Protein 1LBU (pdb70)

Structure (mmCIF, N/CA/C/O backbone):
data_1LBU
#
_entry.id   1LBU
#
_cell.length_a   51.080
_cell.length_b   49.700
_cell.length_c   38.650
_cell.angle_alpha   90.00
_cell.angle_beta   100.60
_cell.angle_gamma   90.00
#
_symmetry.space_group_name_H-M   'P 1 21 1'
#
loop_
_entity.id
_entity.type
_entity.pdbx_description
1 polymer 'MURAMOYL-PENTAPEPTIDE CARBOXYPEPTIDASE'
2 non-polymer 'ZINC ION'
3 water water
#
loop_
_atom_site.group_PDB
_atom_site.id
_atom_site.type_symbol
_atom_site.label_atom_id
_atom_site.label_alt_id
_atom_site.label_comp_id
_atom_site.label_asym_id
_atom_site.label_entity_id
_atom_site.label_seq_id
_atom_site.pdbx_PDB_ins_code
_atom_site.Cartn_x
_atom_site.Cartn_y
_atom_site.Cartn_z
_atom_site.occupancy
_atom_site.B_iso_or_equiv
_atom_site.auth_seq_id
_atom_site.auth_comp_id
_atom_site.auth_asym_id
_atom_site.auth_atom_id
_atom_site.pdbx_PDB_model_num
ATOM 1 N N . ASP A 1 1 ? 58.078 32.588 55.082 1.00 39.37 1 ASP A N 1
ATOM 2 C CA . ASP A 1 1 ? 58.295 31.182 54.682 1.00 39.99 1 ASP A CA 1
ATOM 3 C C . ASP A 1 1 ? 56.956 30.436 54.607 1.00 40.78 1 ASP A C 1
ATOM 4 O O . ASP A 1 1 ? 56.457 30.054 55.690 1.00 43.07 1 ASP A O 1
ATOM 6 N N . GLY A 1 2 ? 56.419 30.193 53.407 1.00 36.61 2 GLY A N 1
ATOM 7 C CA . GLY A 1 2 ? 55.175 29.542 53.258 1.00 30.37 2 GLY A CA 1
ATOM 8 C C . GLY A 1 2 ? 54.728 28.379 52.479 1.00 25.55 2 GLY A C 1
ATOM 9 O O . GLY A 1 2 ? 54.192 27.395 53.054 1.00 27.81 2 GLY A O 1
ATOM 10 N N . CYS A 1 3 ? 54.839 28.374 51.176 1.00 22.88 3 CYS A N 1
ATOM 11 C CA . CYS A 1 3 ? 54.416 27.305 50.272 1.00 20.55 3 CYS A CA 1
ATOM 12 C C . CYS A 1 3 ? 55.009 25.928 50.648 1.00 17.25 3 CYS A C 1
ATOM 13 O O . CYS A 1 3 ? 54.347 24.984 51.131 1.00 20.33 3 CYS A O 1
ATOM 16 N N . TYR A 1 4 ? 56.299 25.849 50.448 1.00 16.52 4 TYR A N 1
ATOM 17 C CA . TYR A 1 4 ? 57.053 24.591 50.706 1.00 16.35 4 TYR A CA 1
ATOM 18 C C . TYR A 1 4 ? 58.491 24.900 50.986 1.00 17.66 4 TYR A C 1
ATOM 19 O O . TYR A 1 4 ? 58.967 25.884 50.356 1.00 20.54 4 TYR A O 1
ATOM 28 N N . THR A 1 5 ? 59.154 24.169 51.868 1.00 18.76 5 THR A N 1
ATOM 29 C CA . THR A 1 5 ? 60.577 24.398 52.179 1.00 18.65 5 THR A CA 1
ATOM 30 C C . THR A 1 5 ? 61.314 23.070 51.974 1.00 19.99 5 THR A C 1
ATOM 31 O O . THR A 1 5 ? 60.911 22.037 52.526 1.00 21.75 5 THR A O 1
ATOM 35 N N . TRP A 1 6 ? 62.383 23.096 51.185 1.00 20.23 6 TRP A N 1
ATOM 36 C CA . TRP A 1 6 ? 63.127 21.793 50.976 1.00 21.10 6 TRP A CA 1
ATOM 37 C C . TRP A 1 6 ? 64.072 21.634 52.172 1.00 24.08 6 TRP A C 1
ATOM 38 O O . TRP A 1 6 ? 64.698 22.648 52.551 1.00 25.00 6 TRP A O 1
ATOM 49 N N . SER A 1 7 ? 64.139 20.417 52.719 1.00 27.70 7 SER A N 1
ATOM 50 C CA . SER A 1 7 ? 65.010 20.184 53.904 1.00 30.51 7 SER A CA 1
ATOM 51 C C . SER A 1 7 ? 66.434 19.866 53.577 1.00 31.43 7 SER A C 1
ATOM 52 O O . SER A 1 7 ? 67.304 20.125 54.448 1.00 36.35 7 SER A O 1
ATOM 55 N N . GLY A 1 8 ? 66.706 19.295 52.426 1.00 30.64 8 GLY A N 1
ATOM 56 C CA . GLY A 1 8 ? 68.101 18.981 52.047 1.00 28.66 8 GLY A CA 1
ATOM 57 C C . GLY A 1 8 ? 68.169 18.634 50.561 1.00 24.08 8 GLY A C 1
ATOM 58 O O . GLY A 1 8 ? 67.149 18.445 49.896 1.00 25.25 8 GLY A O 1
ATOM 59 N N . THR A 1 9 ? 69.393 18.514 50.109 1.00 22.64 9 THR A N 1
ATOM 60 C CA . THR A 1 9 ? 69.766 18.206 48.741 1.00 17.04 9 THR A CA 1
ATOM 61 C C . THR A 1 9 ? 69.083 16.944 48.186 1.00 13.89 9 THR A C 1
ATOM 62 O O . THR A 1 9 ? 68.855 15.935 48.886 1.00 11.45 9 THR A O 1
ATOM 66 N N . LEU A 1 10 ? 68.820 17.018 46.922 1.00 8.35 10 LEU A N 1
ATOM 67 C CA . LEU A 1 10 ? 68.172 15.940 46.146 1.00 7.81 10 LEU A CA 1
ATOM 68 C C . LEU A 1 10 ? 69.007 15.612 44.935 1.00 6.63 10 LEU A C 1
ATOM 69 O O . LEU A 1 10 ? 69.447 16.531 44.216 1.00 10.33 10 LEU A O 1
ATOM 74 N N . SER A 1 11 ? 69.158 14.305 44.672 1.00 8.43 11 SER A N 1
ATOM 75 C CA . SER A 1 11 ? 69.917 13.857 43.487 1.00 7.21 11 SER A CA 1
ATOM 76 C C . SER A 1 11 ? 69.283 12.510 43.103 1.00 3.97 11 SER A C 1
ATOM 77 O O . SER A 1 11 ? 68.358 12.028 43.794 1.00 6.97 11 SER A O 1
ATOM 80 N N . GLU A 1 12 ? 69.738 11.994 42.013 1.00 7.56 12 GLU A N 1
ATOM 81 C CA . GLU A 1 12 ? 69.235 10.677 41.481 1.00 7.95 12 GLU A CA 1
ATOM 82 C C . GLU A 1 12 ? 69.210 9.638 42.590 1.00 10.36 12 GLU A C 1
ATOM 83 O O . GLU A 1 12 ? 70.219 9.518 43.266 1.00 8.37 12 GLU A O 1
ATOM 89 N N . GLY A 1 13 ? 68.061 8.962 42.696 1.00 9.33 13 GLY A N 1
ATOM 90 C CA . GLY A 1 13 ? 67.919 7.927 43.730 1.00 9.82 13 GLY A CA 1
ATOM 91 C C . GLY A 1 13 ? 66.997 8.425 44.786 1.00 9.87 13 GLY A C 1
ATOM 92 O O . GLY A 1 13 ? 66.417 7.570 45.512 1.00 8.31 13 GLY A O 1
ATOM 93 N N . SER A 1 14 ? 66.813 9.766 44.839 1.00 10.38 14 SER A N 1
ATOM 94 C CA . SER A 1 14 ? 65.880 10.349 45.834 1.00 11.64 14 SER A CA 1
ATOM 95 C C . SER A 1 14 ? 64.462 10.060 45.432 1.00 11.16 14 SER A C 1
ATOM 96 O O . SER A 1 14 ? 64.237 9.906 44.198 1.00 13.63 14 SER A O 1
ATOM 99 N N . SER A 1 15 ? 63.566 10.021 46.359 1.00 10.60 15 SER A N 1
ATOM 100 C CA . SER A 1 15 ? 62.129 9.777 46.127 1.00 14.33 15 SER A CA 1
ATOM 101 C C . SER A 1 15 ? 61.319 10.363 47.286 1.00 12.88 15 SER A C 1
ATOM 102 O O . SER A 1 15 ? 61.812 10.443 48.444 1.00 14.79 15 SER A O 1
ATOM 105 N N . GLY A 1 16 ? 60.120 10.791 47.027 1.00 13.11 16 GLY A N 1
ATOM 106 C CA . GLY A 1 16 ? 59.304 11.397 48.091 1.00 13.74 16 GLY A CA 1
ATOM 107 C C . GLY A 1 16 ? 58.625 12.669 47.518 1.00 15.52 16 GLY A C 1
ATOM 108 O O . GLY A 1 16 ? 58.799 13.037 46.366 1.00 12.05 16 GLY A O 1
ATOM 109 N N . GLU A 1 17 ? 57.859 13.271 48.418 1.00 16.66 17 GLU A N 1
ATOM 110 C CA . GLU A 1 17 ? 57.071 14.484 48.148 1.00 13.85 17 GLU A CA 1
ATOM 111 C C . GLU A 1 17 ? 57.969 15.652 47.776 1.00 11.39 17 GLU A C 1
ATOM 112 O O . GLU A 1 17 ? 57.582 16.516 46.974 1.00 14.18 17 GLU A O 1
ATOM 118 N N . ALA A 1 18 ? 59.152 15.637 48.410 1.00 12.90 18 ALA A N 1
ATOM 119 C CA . ALA A 1 18 ? 60.157 16.680 48.148 1.00 10.94 18 ALA A CA 1
ATOM 120 C C . ALA A 1 18 ? 60.543 16.601 46.659 1.00 10.12 18 ALA A C 1
ATOM 121 O O . ALA A 1 18 ? 60.849 17.605 46.025 1.00 6.35 18 ALA A O 1
ATOM 123 N N . VAL A 1 19 ? 60.590 15.284 46.188 1.00 9.74 19 VAL A N 1
ATOM 124 C CA . VAL A 1 19 ? 60.948 15.115 44.768 1.00 7.79 19 VAL A CA 1
ATOM 125 C C . VAL A 1 19 ? 59.758 15.511 43.886 1.00 7.78 19 VAL A C 1
ATOM 126 O O . VAL A 1 19 ? 59.971 16.212 42.865 1.00 8.08 19 VAL A O 1
ATOM 130 N N . ARG A 1 20 ? 58.574 15.115 44.243 1.00 7.27 20 ARG A N 1
ATOM 131 C CA . ARG A 1 20 ? 57.353 15.438 43.502 1.00 7.19 20 ARG A CA 1
ATOM 132 C C . ARG A 1 20 ? 57.226 16.983 43.361 1.00 8.77 20 ARG A C 1
ATOM 133 O O . ARG A 1 20 ? 56.952 17.519 42.263 1.00 8.34 20 ARG A O 1
ATOM 141 N N . GLN A 1 21 ? 57.435 17.668 44.486 1.00 8.01 21 GLN A N 1
ATOM 142 C CA . GLN A 1 21 ? 57.342 19.199 44.493 1.00 5.49 21 GLN A CA 1
ATOM 143 C C . GLN A 1 21 ? 58.362 19.831 43.594 1.00 5.93 21 GLN A C 1
ATOM 144 O O . GLN A 1 21 ? 58.070 20.819 42.810 1.00 4.84 21 GLN A O 1
ATOM 150 N N . LEU A 1 22 ? 59.598 19.349 43.575 1.00 4.67 22 LEU A N 1
ATOM 151 C CA . LEU A 1 22 ? 60.685 19.901 42.731 1.00 5.16 22 LEU A CA 1
ATOM 152 C C . LEU A 1 22 ? 60.351 19.618 41.268 1.00 6.51 22 LEU A C 1
ATOM 153 O O . LEU A 1 22 ? 60.661 20.490 40.451 1.00 5.26 22 LEU A O 1
ATOM 158 N N . GLN A 1 23 ? 59.785 18.405 40.991 1.00 7.17 23 GLN A N 1
ATOM 159 C CA . GLN A 1 23 ? 59.460 18.122 39.562 1.00 6.80 23 GLN A CA 1
ATOM 160 C C . GLN A 1 23 ? 58.482 19.145 39.027 1.00 8.62 23 GLN A C 1
ATOM 161 O O . GLN A 1 23 ? 58.605 19.553 37.873 1.00 12.24 23 GLN A O 1
ATOM 167 N N . ILE A 1 24 ? 57.519 19.533 39.837 1.00 10.29 24 ILE A N 1
ATOM 168 C CA . ILE A 1 24 ? 56.525 20.561 39.387 1.00 8.76 24 ILE A CA 1
ATOM 169 C C . ILE A 1 24 ? 57.263 21.868 38.963 1.00 6.01 24 ILE A C 1
ATOM 170 O O . ILE A 1 24 ? 56.967 22.509 37.949 1.00 9.62 24 ILE A O 1
ATOM 175 N N . ARG A 1 25 ? 58.195 22.290 39.798 1.00 4.19 25 ARG A N 1
ATOM 176 C CA . ARG A 1 25 ? 58.937 23.538 39.601 1.00 4.40 25 ARG A CA 1
ATOM 177 C C . ARG A 1 25 ? 59.743 23.533 38.324 1.00 6.75 25 ARG A C 1
ATOM 178 O O . ARG A 1 25 ? 59.893 24.592 37.656 1.00 9.66 25 ARG A O 1
ATOM 186 N N . VAL A 1 26 ? 60.292 22.360 37.952 1.00 5.77 26 VAL A N 1
ATOM 187 C CA . VAL A 1 26 ? 61.123 22.251 36.763 1.00 5.62 26 VAL A CA 1
ATOM 188 C C . VAL A 1 26 ? 60.384 21.584 35.627 1.00 5.72 26 VAL A C 1
ATOM 189 O O . VAL A 1 26 ? 60.994 21.207 34.613 1.00 9.41 26 VAL A O 1
ATOM 193 N N . ALA A 1 27 ? 59.072 21.436 35.741 1.00 4.49 27 ALA A N 1
ATOM 194 C CA . ALA A 1 27 ? 58.305 20.760 34.651 1.00 5.07 27 ALA A CA 1
ATOM 195 C C . ALA A 1 27 ? 58.446 21.515 33.325 1.00 5.23 27 ALA A C 1
ATOM 196 O O . ALA A 1 27 ? 58.234 20.954 32.220 1.00 6.48 27 ALA A O 1
ATOM 198 N N . GLY A 1 28 ? 58.826 22.802 33.367 1.00 3.24 28 GLY A N 1
ATOM 199 C CA . GLY A 1 28 ? 59.009 23.632 32.168 1.00 2.89 28 GLY A CA 1
ATOM 200 C C . GLY A 1 28 ? 60.330 23.334 31.448 1.00 4.73 28 GLY A C 1
ATOM 201 O O . GLY A 1 28 ? 60.587 23.985 30.430 1.00 3.96 28 GLY A O 1
ATOM 202 N N . TYR A 1 29 ? 61.106 22.405 31.942 1.00 4.14 29 TYR A N 1
ATOM 203 C CA . TYR A 1 29 ? 62.404 22.056 31.338 1.00 5.05 29 TYR A CA 1
ATOM 204 C C . TYR A 1 29 ? 62.589 20.571 30.977 1.00 6.80 29 TYR A C 1
ATOM 205 O O . TYR A 1 29 ? 63.622 19.990 31.376 1.00 6.53 29 TYR A O 1
ATOM 214 N N . PRO A 1 30 ? 61.689 19.941 30.244 1.00 9.62 30 PRO A N 1
ATOM 215 C CA . PRO A 1 30 ? 61.821 18.524 29.887 1.00 9.39 30 PRO A CA 1
ATOM 216 C C . PRO A 1 30 ? 62.585 18.156 28.671 1.00 12.90 30 PRO A C 1
ATOM 217 O O . PRO A 1 30 ? 62.867 16.919 28.398 1.00 15.01 30 PRO A O 1
ATOM 221 N N . GLY A 1 31 ? 62.976 19.131 27.870 1.00 13.06 31 GLY A N 1
ATOM 222 C CA . GLY A 1 31 ? 63.695 18.946 26.593 1.00 13.26 31 GLY A CA 1
ATOM 223 C C . GLY A 1 31 ? 62.611 19.096 25.507 1.00 12.77 31 GLY A C 1
ATOM 224 O O . GLY A 1 31 ? 61.422 18.907 25.777 1.00 9.57 31 GLY A O 1
ATOM 225 N N . THR A 1 32 ? 63.060 19.444 24.310 1.00 12.22 32 THR A N 1
ATOM 226 C CA . THR A 1 32 ? 62.083 19.613 23.197 1.00 13.29 32 THR A CA 1
ATOM 227 C C . THR A 1 32 ? 61.264 18.365 22.935 1.00 12.99 32 THR A C 1
ATOM 228 O O . THR A 1 32 ? 61.893 17.262 22.821 1.00 13.35 32 THR A O 1
ATOM 232 N N . GLY A 1 33 ? 59.964 18.529 22.809 1.00 11.76 33 GLY A N 1
ATOM 233 C CA . GLY A 1 33 ? 59.044 17.406 22.513 1.00 12.30 33 GLY A CA 1
ATOM 234 C C . GLY A 1 33 ? 58.973 16.288 23.516 1.00 17.38 33 GLY A C 1
ATOM 235 O O . GLY A 1 33 ? 58.632 15.140 23.132 1.00 18.98 33 GLY A O 1
ATOM 236 N N . ALA A 1 34 ? 59.258 16.566 24.785 1.00 16.86 34 ALA A N 1
ATOM 237 C CA . ALA A 1 34 ? 59.223 15.612 25.898 1.00 16.08 34 ALA A CA 1
ATOM 238 C C . ALA A 1 34 ? 58.361 16.216 27.011 1.00 15.16 34 ALA A C 1
ATOM 239 O O . ALA A 1 34 ? 58.030 17.456 26.943 1.00 13.31 34 ALA A O 1
ATOM 241 N N . GLN A 1 35 ? 58.008 15.412 27.961 1.00 13.37 35 GLN A N 1
ATOM 242 C CA . GLN A 1 35 ? 57.187 15.741 29.135 1.00 12.84 35 GLN A CA 1
ATOM 243 C C . GLN A 1 35 ? 57.758 15.094 30.389 1.00 13.15 35 GLN A C 1
ATOM 244 O O . GLN A 1 35 ? 57.907 13.833 30.366 1.00 13.42 35 GLN A O 1
ATOM 250 N N . LEU A 1 36 ? 58.019 15.885 31.456 1.00 10.42 36 LEU A N 1
ATOM 251 C CA . LEU A 1 36 ? 58.546 15.234 32.679 1.00 9.18 36 LEU A CA 1
ATOM 252 C C . LEU A 1 36 ? 57.409 14.523 33.435 1.00 9.84 36 LEU A C 1
ATOM 253 O O . LEU A 1 36 ? 56.325 15.100 33.576 1.00 12.81 36 LEU A O 1
ATOM 258 N N . ALA A 1 37 ? 57.647 13.271 33.933 1.00 10.92 37 ALA A N 1
ATOM 259 C CA . ALA A 1 37 ? 56.625 12.550 34.678 1.00 9.00 37 ALA A CA 1
ATOM 260 C C . ALA A 1 37 ? 56.654 13.067 36.106 1.00 11.75 37 ALA A C 1
ATOM 261 O O . ALA A 1 37 ? 57.786 13.097 36.600 1.00 14.46 37 ALA A O 1
ATOM 263 N N . ILE A 1 38 ? 55.547 13.430 36.695 1.00 10.78 38 ILE A N 1
ATOM 264 C CA . ILE A 1 38 ? 55.557 13.912 38.112 1.00 11.16 38 ILE A CA 1
ATOM 265 C C . ILE A 1 38 ? 55.159 12.694 38.963 1.00 14.12 38 ILE A C 1
ATOM 266 O O . ILE A 1 38 ? 54.018 12.496 39.296 1.00 11.94 38 ILE A O 1
ATOM 271 N N . ASP A 1 39 ? 56.179 11.914 39.240 1.00 12.32 39 ASP A N 1
ATOM 272 C CA . ASP A 1 39 ? 56.053 10.662 40.022 1.00 12.79 39 ASP A CA 1
ATOM 273 C C . ASP A 1 39 ? 56.824 10.612 41.310 1.00 9.87 39 ASP A C 1
ATOM 274 O O . ASP A 1 39 ? 56.758 9.514 41.959 1.00 11.44 39 ASP A O 1
ATOM 279 N N . GLY A 1 40 ? 57.500 11.671 41.709 1.00 8.08 40 GLY A N 1
ATOM 280 C CA . GLY A 1 40 ? 58.224 11.605 43.019 1.00 6.37 40 GLY A CA 1
ATOM 281 C C . GLY A 1 40 ? 59.473 10.796 43.004 1.00 7.22 40 GLY A C 1
ATOM 282 O O . GLY A 1 40 ? 60.122 10.547 44.102 1.00 13.79 40 GLY A O 1
ATOM 283 N N . GLN A 1 41 ? 59.932 10.334 41.838 1.00 7.55 41 GLN A N 1
ATOM 284 C CA . GLN A 1 41 ? 61.176 9.532 41.769 1.00 9.48 41 GLN A CA 1
ATOM 285 C C . GLN A 1 41 ? 62.212 10.339 41.040 1.00 7.23 41 GLN A C 1
ATOM 286 O O . GLN A 1 41 ? 61.963 10.721 39.859 1.00 9.89 41 GLN A O 1
ATOM 292 N N . PHE A 1 42 ? 63.331 10.642 41.610 1.00 5.81 42 PHE A N 1
ATOM 293 C CA . PHE A 1 42 ? 64.419 11.407 40.972 1.00 7.12 42 PHE A CA 1
ATOM 294 C C . PHE A 1 42 ? 65.267 10.498 40.098 1.00 7.76 42 PHE A C 1
ATOM 295 O O . PHE A 1 42 ? 66.253 9.870 40.626 1.00 9.05 42 PHE A O 1
ATOM 303 N N . GLY A 1 43 ? 64.974 10.478 38.806 1.00 7.38 43 GLY A N 1
ATOM 304 C CA . GLY A 1 43 ? 65.760 9.617 37.861 1.00 6.18 43 GLY A CA 1
ATOM 305 C C . GLY A 1 43 ? 66.510 10.567 36.934 1.00 7.01 43 GLY A C 1
ATOM 306 O O . GLY A 1 43 ? 66.514 11.815 37.189 1.00 3.68 43 GLY A O 1
ATOM 307 N N . PRO A 1 44 ? 67.082 10.006 35.897 1.00 7.16 44 PRO A N 1
ATOM 308 C CA . PRO A 1 44 ? 67.861 10.751 34.932 1.00 9.95 44 PRO A CA 1
ATOM 309 C C . PRO A 1 44 ? 67.049 11.835 34.248 1.00 8.75 44 PRO A C 1
ATOM 310 O O . PRO A 1 44 ? 67.719 12.829 33.861 1.00 11.06 44 PRO A O 1
ATOM 314 N N . ALA A 1 45 ? 65.777 11.621 34.112 1.00 8.37 45 ALA A N 1
ATOM 315 C CA . ALA A 1 45 ? 65.024 12.724 33.333 1.00 8.37 45 ALA A CA 1
ATOM 316 C C . ALA A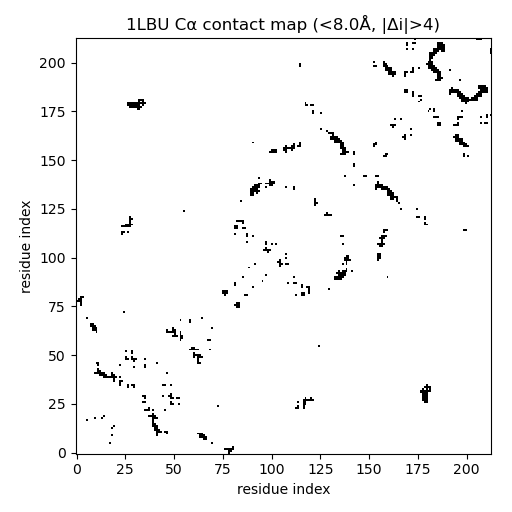 1 45 ? 64.878 13.957 34.229 1.00 7.28 45 ALA A C 1
ATOM 317 O O . ALA A 1 45 ? 64.849 15.115 33.743 1.00 8.75 45 ALA A O 1
ATOM 319 N N . THR A 1 46 ? 64.830 13.703 35.513 1.00 6.91 46 THR A N 1
ATOM 320 C CA . THR A 1 46 ? 64.703 14.727 36.577 1.00 10.14 46 THR A CA 1
ATOM 321 C C . THR A 1 46 ? 66.019 15.463 36.718 1.00 9.12 46 THR A C 1
ATOM 322 O O . THR A 1 46 ? 66.046 16.700 36.901 1.00 8.64 46 THR A O 1
ATOM 326 N N . LYS A 1 47 ? 67.109 14.717 36.684 1.00 6.12 47 LYS A N 1
ATOM 327 C CA . LYS A 1 47 ? 68.462 15.377 36.763 1.00 2.08 47 LYS A CA 1
ATOM 328 C C . LYS A 1 47 ? 68.623 16.320 35.551 1.00 5.45 47 LYS A C 1
ATOM 329 O O . LYS A 1 47 ? 69.116 17.466 35.700 1.00 9.14 47 LYS A O 1
ATOM 335 N N . ALA A 1 48 ? 68.238 15.855 34.385 1.00 4.93 48 ALA A N 1
ATOM 336 C CA . ALA A 1 48 ? 68.336 16.700 33.150 1.00 3.31 48 ALA A CA 1
ATOM 337 C C . ALA A 1 48 ? 67.507 17.967 33.299 1.00 7.76 48 ALA A C 1
ATOM 338 O O . ALA A 1 48 ? 68.039 19.066 32.888 1.00 11.44 48 ALA A O 1
ATOM 340 N N . ALA A 1 49 ? 66.280 17.813 33.793 1.00 9.14 49 ALA A N 1
ATOM 341 C CA . ALA A 1 49 ? 65.414 19.021 33.949 1.00 7.18 49 ALA A CA 1
ATOM 342 C C . ALA A 1 49 ? 66.022 20.045 34.902 1.00 5.90 49 ALA A C 1
ATOM 343 O O . ALA A 1 49 ? 65.953 21.262 34.697 1.00 3.19 49 ALA A O 1
ATOM 345 N N . VAL A 1 50 ? 66.559 19.503 36.011 1.00 5.29 50 VAL A N 1
ATOM 346 C CA . VAL A 1 50 ? 67.186 20.412 37.003 1.00 4.44 50 VAL A CA 1
ATOM 347 C C . VAL A 1 50 ? 68.356 21.142 36.380 1.00 2.64 50 VAL A C 1
ATOM 348 O O . VAL A 1 50 ? 68.616 22.345 36.630 1.00 5.43 50 VAL A O 1
ATOM 352 N N . GLN A 1 51 ? 69.184 20.432 35.578 1.00 5.37 51 GLN A N 1
ATOM 353 C CA . GLN A 1 51 ? 70.349 21.033 34.956 1.00 3.83 51 GLN A CA 1
ATOM 354 C C . GLN A 1 51 ? 69.972 22.231 34.047 1.00 4.52 51 GLN A C 1
ATOM 355 O O . GLN A 1 51 ? 70.629 23.314 33.998 1.00 7.75 51 GLN A O 1
ATOM 361 N N . ARG A 1 52 ? 68.887 21.977 33.321 1.00 8.15 52 ARG A N 1
ATOM 362 C CA . ARG A 1 52 ? 68.345 23.011 32.372 1.00 4.17 52 ARG A CA 1
ATOM 363 C C . ARG A 1 52 ? 67.852 24.254 33.124 1.00 6.68 52 ARG A C 1
ATOM 364 O O . ARG A 1 52 ? 68.021 25.386 32.626 1.00 7.32 52 ARG A O 1
ATOM 372 N N . PHE A 1 53 ? 67.211 24.020 34.256 1.00 5.72 53 PHE A N 1
ATOM 373 C CA . PHE A 1 53 ? 66.706 25.122 35.099 1.00 3.43 53 PHE A CA 1
ATOM 374 C C . PHE A 1 53 ? 67.888 25.948 35.631 1.00 5.88 53 PHE A C 1
ATOM 375 O O . PHE A 1 53 ? 67.883 27.231 35.658 1.00 5.49 53 PHE A O 1
ATOM 383 N N . GLN A 1 54 ? 68.880 25.193 36.140 1.00 4.85 54 GLN A N 1
ATOM 384 C CA . GLN A 1 54 ? 70.074 25.839 36.718 1.00 4.97 54 GLN A CA 1
ATOM 385 C C . GLN A 1 54 ? 70.706 26.734 35.639 1.00 6.45 54 GLN A C 1
ATOM 386 O O . GLN A 1 54 ? 70.989 27.931 35.901 1.00 8.79 54 GLN A O 1
ATOM 392 N N . SER A 1 55 ? 70.874 26.147 34.473 1.00 5.93 55 SER A N 1
ATOM 393 C CA . SER A 1 55 ? 71.477 26.893 33.348 1.00 9.39 55 SER A CA 1
ATOM 394 C C . SER A 1 55 ? 70.700 28.180 32.938 1.00 7.31 55 SER A C 1
ATOM 395 O O . SER A 1 55 ? 71.327 29.204 32.543 1.00 5.99 55 SER A O 1
ATOM 398 N N . ALA A 1 56 ? 69.400 28.070 32.957 1.00 5.12 56 ALA A N 1
ATOM 399 C CA . ALA A 1 56 ? 68.521 29.169 32.550 1.00 4.85 56 ALA A CA 1
ATOM 400 C C . ALA A 1 56 ? 68.612 30.372 33.458 1.00 4.79 56 ALA A C 1
ATOM 401 O O . ALA A 1 56 ? 68.267 31.494 33.002 1.00 6.38 56 ALA A O 1
ATOM 403 N N . TYR A 1 57 ? 69.008 30.133 34.697 1.00 7.12 57 TYR A N 1
ATOM 404 C CA . TYR A 1 57 ? 69.113 31.281 35.658 1.00 4.13 57 TYR A CA 1
ATOM 405 C C . TYR A 1 57 ? 70.542 31.550 36.080 1.00 5.63 57 TYR A C 1
ATOM 406 O O . TYR A 1 57 ? 70.719 32.265 37.075 1.00 10.68 57 TYR A O 1
ATOM 415 N N . GLY A 1 58 ? 71.547 31.067 35.343 1.00 4.42 58 GLY A N 1
ATOM 416 C CA . GLY A 1 58 ? 72.932 31.295 35.646 1.00 7.26 58 GLY A CA 1
ATOM 417 C C . GLY A 1 58 ? 73.468 30.769 36.961 1.00 12.62 58 GLY A C 1
ATOM 418 O O . GLY A 1 58 ? 74.275 31.400 37.721 1.00 13.70 58 GLY A O 1
ATOM 419 N N . LEU A 1 59 ? 73.017 29.522 37.288 1.00 9.84 59 LEU A N 1
ATOM 420 C CA . LEU A 1 59 ? 73.472 28.771 38.464 1.00 11.91 59 LEU A CA 1
ATOM 421 C C . LEU A 1 59 ? 74.431 27.673 37.873 1.00 14.78 59 LEU A C 1
ATOM 422 O O . LEU A 1 59 ? 74.408 27.415 36.657 1.00 17.21 59 LEU A O 1
ATOM 427 N N . ALA A 1 60 ? 75.181 27.082 38.776 1.00 13.51 60 ALA A N 1
ATOM 428 C CA . ALA A 1 60 ? 76.121 25.953 38.396 1.00 13.10 60 ALA A CA 1
ATOM 429 C C . ALA A 1 60 ? 75.161 24.805 38.036 1.00 12.96 60 ALA A C 1
ATOM 430 O O . ALA A 1 60 ? 74.303 24.363 38.803 1.00 13.00 60 ALA A O 1
ATOM 432 N N . ALA A 1 61 ? 75.293 24.358 36.813 1.00 12.84 61 ALA A N 1
ATOM 433 C CA . ALA A 1 61 ? 74.433 23.314 36.250 1.00 11.20 61 ALA A CA 1
ATOM 434 C C . ALA A 1 61 ? 75.012 21.913 36.486 1.00 10.64 61 ALA A C 1
ATOM 435 O O . ALA A 1 61 ? 75.655 21.371 35.586 1.00 17.18 61 ALA A O 1
ATOM 437 N N . ASP A 1 62 ? 74.795 21.320 37.641 1.00 11.59 62 ASP A N 1
ATOM 438 C CA . ASP A 1 62 ? 75.331 19.941 37.892 1.00 10.80 62 ASP A CA 1
ATOM 439 C C . ASP A 1 62 ? 74.202 18.912 37.979 1.00 11.73 62 ASP A C 1
ATOM 440 O O . ASP A 1 62 ? 74.500 17.659 38.131 1.00 13.51 62 ASP A O 1
ATOM 445 N N . GLY A 1 63 ? 72.996 19.359 37.952 1.00 9.67 63 GLY A N 1
ATOM 446 C CA . GLY A 1 63 ? 71.822 18.460 38.055 1.00 9.39 63 GLY A CA 1
ATOM 447 C C . GLY A 1 63 ? 71.514 17.982 39.456 1.00 12.52 63 GLY A C 1
ATOM 448 O O . GLY A 1 63 ? 70.714 17.042 39.685 1.00 11.58 63 GLY A O 1
ATOM 449 N N . ILE A 1 64 ? 72.098 18.604 40.459 1.00 12.05 64 ILE A N 1
ATOM 450 C CA . ILE A 1 64 ? 71.893 18.306 41.880 1.00 10.64 64 ILE A CA 1
ATOM 451 C C . ILE A 1 64 ? 71.100 19.448 42.511 1.00 9.96 64 ILE A C 1
ATOM 452 O O . ILE A 1 64 ? 71.574 20.601 42.404 1.00 10.27 64 ILE A O 1
ATOM 457 N N . ALA A 1 65 ? 69.940 19.164 43.092 1.00 10.24 65 ALA A N 1
ATOM 458 C CA . ALA A 1 65 ? 69.119 20.224 43.737 1.00 7.89 65 ALA A CA 1
ATOM 459 C C . ALA A 1 65 ? 69.646 20.481 45.151 1.00 9.32 65 ALA A C 1
ATOM 460 O O . ALA A 1 65 ? 69.295 19.806 46.127 1.00 9.71 65 ALA A O 1
ATOM 462 N N . GLY A 1 66 ? 70.474 21.530 45.262 1.00 9.64 66 GLY A N 1
ATOM 463 C CA . GLY A 1 66 ? 71.065 21.917 46.580 1.00 11.08 66 GLY A CA 1
ATOM 464 C C . GLY A 1 66 ? 70.396 23.220 47.013 1.00 12.43 66 GLY A C 1
ATOM 465 O O . GLY A 1 66 ? 69.353 23.637 46.497 1.00 14.52 66 GLY A O 1
ATOM 466 N N . PRO A 1 67 ? 70.999 23.881 48.019 1.00 12.76 67 PRO A N 1
ATOM 467 C CA . PRO A 1 67 ? 70.421 25.089 48.567 1.00 15.20 67 PRO A CA 1
ATOM 468 C C . PRO A 1 67 ? 70.370 26.301 47.616 1.00 11.96 67 PRO A C 1
ATOM 469 O O . PRO A 1 67 ? 69.587 27.260 47.811 1.00 18.18 67 PRO A O 1
ATOM 473 N N . ALA A 1 68 ? 71.204 26.400 46.625 1.00 12.41 68 ALA A N 1
ATOM 474 C CA . ALA A 1 68 ? 71.190 27.588 45.721 1.00 10.85 68 ALA A CA 1
ATOM 475 C C . ALA A 1 68 ? 70.088 27.449 44.668 1.00 10.68 68 ALA A C 1
ATOM 476 O O . ALA A 1 68 ? 69.536 28.399 44.102 1.00 10.17 68 ALA A O 1
ATOM 478 N N . THR A 1 69 ? 69.853 26.132 44.421 1.00 10.57 69 THR A N 1
ATOM 479 C CA . THR A 1 69 ? 68.839 25.725 43.452 1.00 8.88 69 THR A CA 1
ATOM 480 C C . THR A 1 69 ? 67.516 26.033 44.171 1.00 8.76 69 THR A C 1
ATOM 481 O O . THR A 1 69 ? 66.591 26.599 43.597 1.00 5.56 69 THR A O 1
ATOM 485 N N . PHE A 1 70 ? 67.453 25.685 45.463 1.00 4.54 70 PHE A N 1
ATOM 486 C CA . PHE A 1 70 ? 66.171 26.013 46.200 1.00 5.74 70 PHE A CA 1
ATOM 487 C C . PHE A 1 70 ? 65.982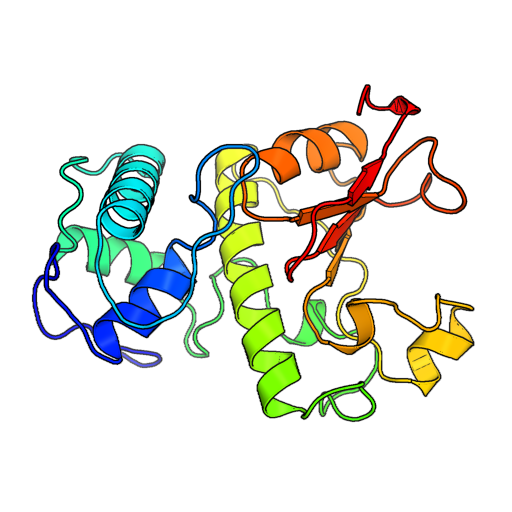 27.518 46.416 1.00 9.61 70 PHE A C 1
ATOM 488 O O . PHE A 1 70 ? 64.833 28.000 46.332 1.00 11.26 70 PHE A O 1
ATOM 496 N N . ASN A 1 71 ? 66.997 28.288 46.640 1.00 9.32 71 ASN A N 1
ATOM 497 C CA . ASN A 1 71 ? 66.947 29.785 46.831 1.00 8.74 71 ASN A CA 1
ATOM 498 C C . ASN A 1 71 ? 66.408 30.461 45.534 1.00 8.29 71 ASN A C 1
ATOM 499 O O . ASN A 1 71 ? 65.672 31.445 45.645 1.00 9.17 71 ASN A O 1
ATOM 504 N N . LYS A 1 72 ? 66.731 29.895 44.407 1.00 8.62 72 LYS A N 1
ATOM 505 C CA . LYS A 1 72 ? 66.214 30.486 43.099 1.00 8.05 72 LYS A CA 1
ATOM 506 C C . LYS A 1 72 ? 64.764 30.168 43.016 1.00 8.86 72 LYS A C 1
ATOM 507 O O . LYS A 1 72 ? 63.881 31.058 42.796 1.00 10.07 72 LYS A O 1
ATOM 513 N N . ILE A 1 73 ? 64.336 28.886 43.266 1.00 5.31 73 ILE A N 1
ATOM 514 C CA . ILE A 1 73 ? 62.908 28.553 43.275 1.00 6.39 73 ILE A CA 1
ATOM 515 C C . ILE A 1 73 ? 62.189 29.487 44.277 1.00 7.86 73 ILE A C 1
ATOM 516 O O . ILE A 1 73 ? 61.063 29.964 43.988 1.00 6.41 73 ILE A O 1
ATOM 521 N N . TYR A 1 74 ? 62.797 29.701 45.474 1.00 10.11 74 TYR A N 1
ATOM 522 C CA . TYR A 1 74 ? 62.142 30.556 46.439 1.00 8.30 74 TYR A CA 1
ATOM 523 C C . TYR A 1 74 ? 61.896 31.977 45.842 1.00 8.83 74 TYR A C 1
ATOM 524 O O . TYR A 1 74 ? 60.881 32.568 46.298 1.00 10.63 74 TYR A O 1
ATOM 533 N N . GLN A 1 75 ? 62.778 32.409 44.977 1.00 9.41 75 GLN A N 1
ATOM 534 C CA . GLN A 1 75 ? 62.590 33.771 44.368 1.00 11.03 75 GLN A CA 1
ATOM 535 C C . GLN A 1 75 ? 61.470 33.810 43.339 1.00 12.29 75 GLN A C 1
ATOM 536 O O . GLN A 1 75 ? 60.854 34.865 43.081 1.00 12.86 75 GLN A O 1
ATOM 542 N N . LEU A 1 76 ? 61.150 32.658 42.757 1.00 8.40 76 LEU A N 1
ATOM 543 C CA . LEU A 1 76 ? 60.095 32.543 41.762 1.00 8.12 76 LEU A CA 1
ATOM 544 C C . LEU A 1 76 ? 58.763 32.096 42.328 1.00 7.47 76 LEU A C 1
ATOM 545 O O . LEU A 1 76 ? 57.746 32.091 41.648 1.00 10.33 76 LEU A O 1
ATOM 550 N N . GLN A 1 77 ? 58.730 31.679 43.570 1.00 10.44 77 GLN A N 1
ATOM 551 C CA . GLN A 1 77 ? 57.556 31.152 44.247 1.00 12.44 77 GLN A CA 1
ATOM 552 C C . GLN A 1 77 ? 56.797 32.191 45.083 1.00 14.71 77 GLN A C 1
ATOM 553 O O . GLN A 1 77 ? 57.394 32.925 45.880 1.00 15.70 77 GLN A O 1
ATOM 559 N N . ASP A 1 78 ? 55.499 32.181 44.862 1.00 15.41 78 ASP A N 1
ATOM 560 C CA . ASP A 1 78 ? 54.556 33.064 45.589 1.00 17.19 78 ASP A CA 1
ATOM 561 C C . ASP A 1 78 ? 54.068 32.224 46.812 1.00 18.05 78 ASP A C 1
ATOM 562 O O . ASP A 1 78 ? 54.258 30.998 46.910 1.00 14.17 78 ASP A O 1
ATOM 567 N N . ASP A 1 79 ? 53.453 32.941 47.723 1.00 19.68 79 ASP A N 1
ATOM 568 C CA . ASP A 1 79 ? 52.898 32.375 48.943 1.00 24.55 79 ASP A CA 1
ATOM 569 C C . ASP A 1 79 ? 52.065 31.087 48.727 1.00 22.48 79 ASP A C 1
ATOM 570 O O . ASP A 1 79 ? 52.104 30.113 49.501 1.00 21.59 79 ASP A O 1
ATOM 575 N N . ASP A 1 80 ? 51.212 31.182 47.715 1.00 18.43 80 ASP A N 1
ATOM 576 C CA . ASP A 1 80 ? 50.272 30.133 47.354 1.00 13.48 80 ASP A CA 1
ATOM 577 C C . ASP A 1 80 ? 50.889 29.049 46.465 1.00 12.20 80 ASP A C 1
ATOM 578 O O . ASP A 1 80 ? 50.138 28.220 45.949 1.00 12.78 80 ASP A O 1
ATOM 583 N N . CYS A 1 81 ? 52.198 29.099 46.294 1.00 11.92 81 CYS A N 1
ATOM 584 C CA . CYS A 1 81 ? 52.911 28.084 45.512 1.00 11.78 81 CYS A CA 1
ATOM 585 C C . CYS A 1 81 ? 52.883 28.379 44.000 1.00 11.87 81 CYS A C 1
ATOM 586 O O . CYS A 1 81 ? 53.626 27.638 43.331 1.00 11.68 81 CYS A O 1
ATOM 589 N N . THR A 1 82 ? 52.099 29.393 43.631 1.00 8.74 82 THR A N 1
ATOM 590 C CA . THR A 1 82 ? 52.157 29.680 42.092 1.00 7.66 82 THR A CA 1
ATOM 591 C C . THR A 1 82 ? 53.441 30.401 41.861 1.00 5.91 82 THR A C 1
ATOM 592 O O . THR A 1 82 ? 54.096 30.953 42.810 1.00 10.10 82 THR A O 1
ATOM 596 N N . PRO A 1 83 ? 53.919 30.456 40.584 1.00 7.04 83 PRO A N 1
ATOM 597 C CA . PRO A 1 83 ? 55.112 31.197 40.223 1.00 2.17 83 PRO A CA 1
ATOM 598 C C . PRO A 1 83 ? 54.772 32.717 40.311 1.00 4.18 83 PRO A C 1
ATOM 599 O O . PRO A 1 83 ? 53.574 33.119 40.276 1.00 6.69 83 PRO A O 1
ATOM 603 N N . VAL A 1 84 ? 55.771 33.576 40.409 1.00 4.41 84 VAL A N 1
ATOM 604 C CA . VAL A 1 84 ? 55.634 35.028 40.574 1.00 7.26 84 VAL A CA 1
ATOM 605 C C . VAL A 1 84 ? 54.846 35.763 39.486 1.00 9.47 84 VAL A C 1
ATOM 606 O O . VAL A 1 84 ? 54.342 36.872 39.779 1.00 10.81 84 VAL A O 1
ATOM 610 N N . ASN A 1 85 ? 54.844 35.251 38.268 1.00 9.02 85 ASN A N 1
ATOM 611 C CA . ASN A 1 85 ? 54.190 35.972 37.177 1.00 7.00 85 ASN A CA 1
ATOM 612 C C . ASN A 1 85 ? 52.824 35.441 36.752 1.00 7.15 85 ASN A C 1
ATOM 613 O O . ASN A 1 85 ? 52.261 36.071 35.833 1.00 9.28 85 ASN A O 1
ATOM 618 N N . PHE A 1 86 ? 52.287 34.432 37.383 1.00 9.26 86 PHE A N 1
ATOM 619 C CA . PHE A 1 86 ? 50.994 33.855 37.006 1.00 9.38 86 PHE A CA 1
ATOM 620 C C . PHE A 1 86 ? 50.162 33.637 38.278 1.00 13.62 86 PHE A C 1
ATOM 621 O O . PHE A 1 86 ? 50.851 33.448 39.296 1.00 15.07 86 PHE A O 1
ATOM 629 N N . THR A 1 87 ? 48.853 33.661 38.158 1.00 12.35 87 THR A N 1
ATOM 630 C CA . THR A 1 87 ? 47.972 33.423 39.289 1.00 14.05 87 THR A CA 1
ATOM 631 C C . THR A 1 87 ? 46.823 32.464 38.905 1.00 15.07 87 THR A C 1
ATOM 632 O O . THR A 1 87 ? 46.465 32.258 37.741 1.00 14.70 87 THR A O 1
ATOM 636 N N . TYR A 1 88 ? 46.216 31.912 39.970 1.00 14.13 88 TYR A N 1
ATOM 637 C CA . TYR A 1 88 ? 45.063 31.003 39.771 1.00 14.45 88 TYR A CA 1
ATOM 638 C C . TYR A 1 88 ? 43.925 31.753 39.053 1.00 16.09 88 TYR A C 1
ATOM 639 O O . TYR A 1 88 ? 43.357 31.275 38.048 1.00 18.08 88 TYR A O 1
ATOM 648 N N . ALA A 1 89 ? 43.591 32.965 39.525 1.00 17.11 89 ALA A N 1
ATOM 649 C CA . ALA A 1 89 ? 42.491 33.780 38.939 1.00 14.80 89 ALA A CA 1
ATOM 650 C C . ALA A 1 89 ? 42.690 34.054 37.436 1.00 16.50 89 ALA A C 1
ATOM 651 O O . ALA A 1 89 ? 41.760 33.994 36.619 1.00 19.61 89 ALA A O 1
ATOM 653 N N . GLU A 1 90 ? 43.922 34.332 37.079 1.00 17.18 90 GLU A N 1
ATOM 654 C CA . GLU A 1 90 ? 44.245 34.620 35.646 1.00 18.99 90 GLU A CA 1
ATOM 655 C C . GLU A 1 90 ? 44.042 33.349 34.831 1.00 20.00 90 GLU A C 1
ATOM 656 O O . GLU A 1 90 ? 43.699 33.313 33.630 1.00 19.38 90 GLU A O 1
ATOM 662 N N . LEU A 1 91 ? 44.192 32.191 35.529 1.00 20.23 91 LEU A N 1
ATOM 663 C CA . LEU A 1 91 ? 44.029 30.864 34.868 1.00 17.82 91 LEU A CA 1
ATOM 664 C C . LEU A 1 91 ? 42.626 30.342 34.940 1.00 18.00 91 LEU A C 1
ATOM 665 O O . LEU A 1 91 ? 42.367 29.198 34.446 1.00 19.74 91 LEU A O 1
ATOM 670 N N . ASN A 1 92 ? 41.699 31.111 35.502 1.00 20.69 92 ASN A N 1
ATOM 671 C CA . ASN A 1 92 ? 40.283 30.629 35.563 1.00 22.46 92 ASN A CA 1
ATOM 672 C C . ASN A 1 92 ? 39.343 31.853 35.506 1.00 22.31 92 ASN A C 1
ATOM 673 O O . ASN A 1 92 ? 39.019 32.469 36.558 1.00 21.81 92 ASN A O 1
ATOM 678 N N . ARG A 1 93 ? 38.942 32.171 34.325 1.00 23.25 93 ARG A N 1
ATOM 679 C CA . ARG A 1 93 ? 38.043 33.293 33.991 1.00 26.59 93 ARG A CA 1
ATOM 680 C C . ARG A 1 93 ? 36.631 32.722 33.842 1.00 26.10 93 ARG A C 1
ATOM 681 O O . ARG A 1 93 ? 35.724 33.344 33.249 1.00 28.96 93 ARG A O 1
ATOM 689 N N . CYS A 1 94 ? 36.521 31.505 34.370 1.00 22.79 94 CYS A N 1
ATOM 690 C CA . CYS A 1 94 ? 35.220 30.798 34.283 1.00 23.77 94 CYS A CA 1
ATOM 691 C C . CYS A 1 94 ? 34.429 31.007 35.559 1.00 26.38 94 CYS A C 1
ATOM 692 O O . CYS A 1 94 ? 33.474 31.832 35.555 1.00 28.83 94 CYS A O 1
ATOM 695 N N . ASN A 1 95 ? 34.825 30.306 36.589 1.00 28.54 95 ASN A N 1
ATOM 696 C CA . ASN A 1 95 ? 34.167 30.377 37.915 1.00 30.08 95 ASN A CA 1
ATOM 697 C C . ASN A 1 95 ? 35.259 30.525 38.981 1.00 33.33 95 ASN A C 1
ATOM 698 O O . ASN A 1 95 ? 36.453 30.541 38.636 1.00 34.54 95 ASN A O 1
ATOM 703 N N . SER A 1 96 ? 34.819 30.584 40.223 1.00 34.95 96 SER A N 1
ATOM 704 C CA . SER A 1 96 ? 35.751 30.759 41.352 1.00 38.13 96 SER A CA 1
ATOM 705 C C . SER A 1 96 ? 35.820 29.567 42.290 1.00 38.44 96 SER A C 1
ATOM 706 O O . SER A 1 96 ? 35.992 29.824 43.506 1.00 42.93 96 SER A O 1
ATOM 709 N N . ASP A 1 97 ? 35.714 28.339 41.800 1.00 37.78 97 ASP A N 1
ATOM 710 C CA . ASP A 1 97 ? 35.765 27.166 42.747 1.00 33.07 97 ASP A CA 1
ATOM 711 C C . ASP A 1 97 ? 36.380 25.972 42.035 1.00 31.26 97 ASP A C 1
ATOM 712 O O . ASP A 1 97 ? 36.619 24.854 42.580 1.00 29.65 97 ASP A O 1
ATOM 717 N N . TRP A 1 98 ? 36.623 26.242 40.736 1.00 27.22 98 TRP A N 1
ATOM 718 C CA . TRP A 1 98 ? 37.234 25.243 39.870 1.00 24.76 98 TRP A CA 1
ATOM 719 C C . TRP A 1 98 ? 36.432 23.931 39.783 1.00 26.06 98 TRP A C 1
ATOM 720 O O . TRP A 1 98 ? 37.040 22.847 39.601 1.00 24.68 98 TRP A O 1
ATOM 731 N N . SER A 1 99 ? 35.149 24.090 39.928 1.00 27.12 99 SER A N 1
ATOM 732 C CA . SER A 1 99 ? 34.190 22.965 39.866 1.00 30.43 99 SER A CA 1
ATOM 733 C C . SER A 1 99 ? 33.517 23.016 38.495 1.00 30.85 99 SER A C 1
ATOM 734 O O . SER A 1 99 ? 33.426 24.144 37.942 1.00 32.47 99 SER A O 1
ATOM 737 N N . GLY A 1 100 ? 33.075 21.843 38.026 1.00 30.92 100 GLY A N 1
ATOM 738 C CA . GLY A 1 100 ? 32.410 21.832 36.710 1.00 30.92 100 GLY A CA 1
ATOM 739 C C . GLY A 1 100 ? 33.114 20.943 35.707 1.00 30.50 100 GLY A C 1
ATOM 740 O O . GLY A 1 100 ? 32.456 20.377 34.807 1.00 31.79 100 GLY A O 1
ATOM 741 N N . GLY A 1 101 ? 34.422 20.829 35.848 1.00 26.90 101 GLY A N 1
ATOM 742 C CA . GLY A 1 101 ? 35.315 20.064 35.027 1.00 27.07 101 GLY A CA 1
ATOM 743 C C . GLY A 1 101 ? 35.064 18.574 34.894 1.00 27.68 101 GLY A C 1
ATOM 744 O O . GLY A 1 101 ? 34.070 18.021 35.377 1.00 29.94 101 GLY A O 1
ATOM 745 N N . LYS A 1 102 ? 35.950 17.883 34.233 1.00 28.11 102 LYS A N 1
ATOM 746 C CA . LYS A 1 102 ? 35.980 16.442 33.929 1.00 30.07 102 LYS A CA 1
ATOM 747 C C . LYS A 1 102 ? 36.836 15.647 34.925 1.00 31.34 102 LYS A C 1
ATOM 748 O O . LYS A 1 102 ? 37.139 14.424 34.750 1.00 31.60 102 LYS A O 1
ATOM 754 N N . VAL A 1 103 ? 37.230 16.357 35.966 1.00 30.61 103 VAL A N 1
ATOM 755 C CA . VAL A 1 103 ? 38.043 15.879 37.075 1.00 29.03 103 VAL A CA 1
ATOM 756 C C . VAL A 1 103 ? 37.714 16.828 38.263 1.00 27.32 103 VAL A C 1
ATOM 757 O O . VAL A 1 103 ? 37.120 17.907 38.047 1.00 26.74 103 VAL A O 1
ATOM 761 N N . SER A 1 104 ? 38.135 16.361 39.422 1.00 27.09 104 SER A N 1
ATOM 762 C CA . SER A 1 104 ? 37.964 17.063 40.694 1.00 24.68 104 SER A CA 1
ATOM 763 C C . SER A 1 104 ? 38.496 18.518 40.603 1.00 25.26 104 SER A C 1
ATOM 764 O O . SER A 1 104 ? 39.259 18.847 39.665 1.00 27.72 104 SER A O 1
ATOM 767 N N . ALA A 1 105 ? 38.110 19.359 41.523 1.00 21.70 105 ALA A N 1
ATOM 768 C CA . ALA A 1 105 ? 38.536 20.754 41.588 1.00 22.35 105 ALA A CA 1
ATOM 769 C C . ALA A 1 105 ? 40.006 20.770 42.062 1.00 24.39 105 ALA A C 1
ATOM 770 O O . ALA A 1 105 ? 40.755 21.669 41.664 1.00 24.13 105 ALA A O 1
ATOM 772 N N . ALA A 1 106 ? 40.332 19.772 42.914 1.00 23.85 106 ALA A N 1
ATOM 773 C CA . ALA A 1 106 ? 41.709 19.717 43.418 1.00 22.43 106 ALA A CA 1
ATOM 774 C C . ALA A 1 106 ? 42.653 19.189 42.352 1.00 21.49 106 ALA A C 1
ATOM 775 O O . ALA A 1 106 ? 43.815 19.637 42.261 1.00 19.88 106 ALA A O 1
ATOM 777 N N . THR A 1 107 ? 42.196 18.241 41.546 1.00 21.24 107 THR A N 1
ATOM 778 C CA . THR A 1 107 ? 42.971 17.67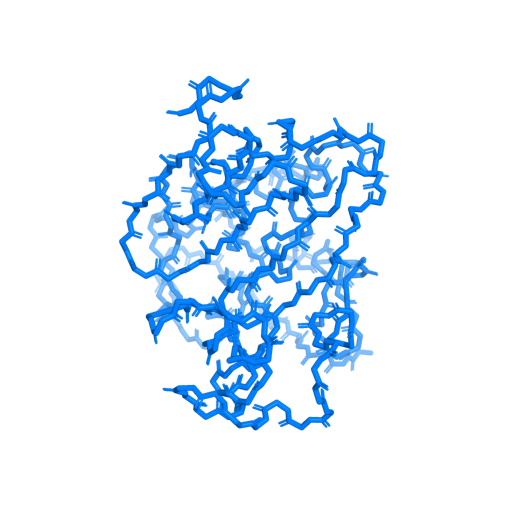4 40.444 1.00 18.95 107 THR A CA 1
ATOM 779 C C . THR A 1 107 ? 43.116 18.768 39.365 1.00 19.45 107 THR A C 1
ATOM 780 O O . THR A 1 107 ? 44.188 18.817 38.742 1.00 17.92 107 THR A O 1
ATOM 784 N N . ALA A 1 108 ? 42.057 19.538 39.179 1.00 19.27 108 ALA A N 1
ATOM 785 C CA . ALA A 1 108 ? 42.012 20.639 38.196 1.00 19.81 108 ALA A CA 1
ATOM 786 C C . ALA A 1 108 ? 43.038 21.704 38.578 1.00 18.45 108 ALA A C 1
ATOM 787 O O . ALA A 1 108 ? 43.845 22.115 37.709 1.00 19.76 108 ALA A O 1
ATOM 789 N N . ARG A 1 109 ? 43.029 22.136 39.805 1.00 16.04 109 ARG A N 1
ATOM 790 C CA . ARG A 1 109 ? 43.999 23.170 40.296 1.00 16.40 109 ARG A CA 1
ATOM 791 C C . ARG A 1 109 ? 45.420 22.613 40.289 1.00 15.47 109 ARG A C 1
ATOM 792 O O . ARG A 1 109 ? 46.332 23.419 40.060 1.00 14.70 109 ARG A O 1
ATOM 800 N N . ALA A 1 110 ? 45.597 21.291 40.574 1.00 12.82 110 ALA A N 1
ATOM 801 C CA . ALA A 1 110 ? 46.959 20.760 40.577 1.00 10.78 110 ALA A CA 1
ATOM 802 C C . ALA A 1 110 ? 47.498 20.680 39.144 1.00 12.14 110 ALA A C 1
ATOM 803 O O . ALA A 1 110 ? 48.709 20.909 38.977 1.00 11.75 110 ALA A O 1
ATOM 805 N N . ASN A 1 111 ? 46.598 20.362 38.199 1.00 12.18 111 ASN A N 1
ATOM 806 C CA . ASN A 1 111 ? 46.993 20.273 36.798 1.00 12.14 111 ASN A CA 1
ATOM 807 C C . ASN A 1 111 ? 47.356 21.719 36.324 1.00 13.02 111 ASN A C 1
ATOM 808 O O . ASN A 1 111 ? 48.275 21.868 35.540 1.00 13.87 111 ASN A O 1
ATOM 813 N N . ALA A 1 112 ? 46.578 22.667 36.836 1.00 11.21 112 ALA A N 1
ATOM 814 C CA . ALA A 1 112 ? 46.762 24.114 36.501 1.00 8.74 112 ALA A CA 1
ATOM 815 C C . ALA A 1 112 ? 48.111 24.597 36.961 1.00 7.38 112 ALA A C 1
ATOM 816 O O . ALA A 1 112 ? 48.838 25.367 36.300 1.00 7.02 112 ALA A O 1
ATOM 818 N N . LEU A 1 113 ? 48.423 24.198 38.188 1.00 9.95 113 LEU A N 1
ATOM 819 C CA . LEU A 1 113 ? 49.680 24.577 38.840 1.00 8.54 113 LEU A CA 1
ATOM 820 C C . LEU A 1 113 ? 50.867 24.169 37.987 1.00 11.03 113 LEU A C 1
ATOM 821 O O . LEU A 1 113 ? 51.805 24.979 37.804 1.00 11.77 113 LEU A O 1
ATOM 826 N N . VAL A 1 114 ? 50.840 22.961 37.447 1.00 10.22 114 VAL A N 1
ATOM 827 C CA . VAL A 1 114 ? 51.973 22.539 36.581 1.00 8.38 114 VAL A CA 1
ATOM 828 C C . VAL A 1 114 ? 52.055 23.458 35.377 1.00 6.84 114 VAL A C 1
ATOM 829 O O . VAL A 1 114 ? 53.167 23.841 34.921 1.00 7.97 114 VAL A O 1
ATOM 833 N N . THR A 1 115 ? 50.869 23.775 34.856 1.00 8.63 115 THR A N 1
ATOM 834 C CA . THR A 1 115 ? 50.824 24.670 33.603 1.00 6.17 115 THR A CA 1
ATOM 835 C C . THR A 1 115 ? 51.482 26.013 33.910 1.00 7.34 115 THR A C 1
ATOM 836 O O . THR A 1 115 ? 52.238 26.524 33.086 1.00 8.44 115 THR A O 1
ATOM 840 N N . MET A 1 116 ? 51.166 26.559 35.103 1.00 6.19 116 MET A N 1
ATOM 841 C CA . MET A 1 116 ? 51.759 27.841 35.567 1.00 3.20 116 MET A CA 1
ATOM 842 C C . MET A 1 116 ? 53.278 27.771 35.612 1.00 5.63 116 MET A C 1
ATOM 843 O O . MET A 1 116 ? 53.979 28.691 35.134 1.00 5.38 116 MET A O 1
ATOM 848 N N . TRP A 1 117 ? 53.814 26.649 36.159 1.00 5.65 117 TRP A N 1
ATOM 849 C CA . TRP A 1 117 ? 55.304 26.535 36.248 1.00 4.17 117 TRP A CA 1
ATOM 850 C C . TRP A 1 117 ? 55.899 26.406 34.871 1.00 4.36 117 TRP A C 1
ATOM 851 O O . TRP A 1 117 ? 57.002 26.882 34.621 1.00 5.37 117 TRP A O 1
ATOM 862 N N . LYS A 1 118 ? 55.189 25.705 33.971 1.00 4.10 118 LYS A N 1
ATOM 863 C CA . LYS A 1 118 ? 55.700 25.591 32.550 1.00 2.00 118 LYS A CA 1
ATOM 864 C C . LYS A 1 118 ? 55.689 26.992 31.927 1.00 2.37 118 LYS A C 1
ATOM 865 O O . LYS A 1 118 ? 56.661 27.334 31.289 1.00 3.38 118 LYS A O 1
ATOM 871 N N . LEU A 1 119 ? 54.644 27.797 32.105 1.00 6.06 119 LEU A N 1
ATOM 872 C CA . LEU A 1 119 ? 54.539 29.174 31.574 1.00 4.73 119 LEU A CA 1
ATOM 873 C C . LEU A 1 119 ? 55.629 30.093 32.137 1.00 5.19 119 LEU A C 1
ATOM 874 O O . LEU A 1 119 ? 56.098 30.953 31.407 1.00 2.89 119 LEU A O 1
ATOM 879 N N . GLN A 1 120 ? 56.004 29.924 33.382 1.00 6.36 120 GLN A N 1
ATOM 880 C CA . GLN A 1 120 ? 57.043 30.725 34.024 1.00 7.24 120 GLN A CA 1
ATOM 881 C C . GLN A 1 120 ? 58.374 30.521 33.302 1.00 6.55 120 GLN A C 1
ATOM 882 O O . GLN A 1 120 ? 59.144 31.465 33.006 1.00 6.13 120 GLN A O 1
ATOM 888 N N . ALA A 1 121 ? 58.698 29.239 33.040 1.00 7.51 121 ALA A N 1
ATOM 889 C CA . ALA A 1 121 ? 59.930 28.866 32.326 1.00 6.17 121 ALA A CA 1
ATOM 890 C C . ALA A 1 121 ? 59.905 29.517 30.928 1.00 6.19 121 ALA A C 1
ATOM 891 O O . ALA A 1 121 ? 60.960 30.049 30.484 1.00 6.97 121 ALA A O 1
ATOM 893 N N . MET A 1 122 ? 58.788 29.383 30.267 1.00 3.53 122 MET A N 1
ATOM 894 C CA . MET A 1 122 ? 58.626 29.934 28.896 1.00 5.22 122 MET A CA 1
ATOM 895 C C . MET A 1 122 ? 58.749 31.485 28.896 1.00 7.50 122 MET A C 1
ATOM 896 O O . MET A 1 122 ? 59.387 32.056 27.999 1.00 6.81 122 MET A O 1
ATOM 901 N N . ARG A 1 123 ? 58.132 32.066 29.952 1.00 6.67 123 ARG A N 1
ATOM 902 C CA . ARG A 1 123 ? 58.201 33.567 30.104 1.00 6.78 123 ARG A CA 1
ATOM 903 C C . ARG A 1 123 ? 59.650 34.015 30.164 1.00 9.08 123 ARG A C 1
ATOM 904 O O . ARG A 1 123 ? 60.019 34.988 29.503 1.00 5.63 123 ARG A O 1
ATOM 912 N N . HIS A 1 124 ? 60.449 33.319 31.004 1.00 7.39 124 HIS A N 1
ATOM 913 C CA . HIS A 1 124 ? 61.894 33.726 31.084 1.00 6.90 124 HIS A CA 1
ATOM 914 C C . HIS A 1 124 ? 62.643 33.443 29.815 1.00 8.49 124 HIS A C 1
ATOM 915 O O . HIS A 1 124 ? 63.533 34.252 29.370 1.00 8.62 124 HIS A O 1
ATOM 922 N N . ALA A 1 125 ? 62.411 32.275 29.165 1.00 8.23 125 ALA A N 1
ATOM 923 C CA . ALA A 1 125 ? 63.101 31.912 27.912 1.00 9.02 125 ALA A CA 1
ATOM 924 C C . ALA A 1 125 ? 62.839 32.931 26.776 1.00 12.13 125 ALA A C 1
ATOM 925 O O . ALA A 1 125 ? 63.713 33.154 25.898 1.00 10.71 125 ALA A O 1
ATOM 927 N N . MET A 1 126 ? 61.660 33.542 26.768 1.00 10.11 126 MET A N 1
ATOM 928 C CA . MET A 1 126 ? 61.211 34.550 25.784 1.00 8.69 126 MET A CA 1
ATOM 929 C C . MET A 1 126 ? 61.680 35.987 26.088 1.00 11.00 126 MET A C 1
ATOM 930 O O . MET A 1 126 ? 61.344 36.911 25.321 1.00 12.81 126 MET A O 1
ATOM 935 N N . GLY A 1 127 ? 62.409 36.206 27.159 1.00 10.53 127 GLY A N 1
ATOM 936 C CA . GLY A 1 127 ? 62.952 37.523 27.505 1.00 9.71 127 GLY A CA 1
ATOM 937 C C . GLY A 1 127 ? 62.331 38.314 28.614 1.00 12.69 127 GLY A C 1
ATOM 938 O O . GLY A 1 127 ? 62.460 39.561 28.633 1.00 14.79 127 GLY A O 1
ATOM 939 N N . ASP A 1 128 ? 61.625 37.668 29.522 1.00 11.34 128 ASP A N 1
ATOM 940 C CA . ASP A 1 128 ? 61.014 38.294 30.685 1.00 11.00 128 ASP A CA 1
ATOM 941 C C . ASP A 1 128 ? 59.999 39.377 30.324 1.00 14.86 128 ASP A C 1
ATOM 942 O O . ASP A 1 128 ? 60.071 40.491 30.920 1.00 16.24 128 ASP A O 1
ATOM 947 N N . LYS A 1 129 ? 59.166 39.109 29.370 1.00 13.61 129 LYS A N 1
ATOM 948 C CA . LYS A 1 129 ? 58.120 40.092 28.979 1.00 15.57 129 LYS A CA 1
ATOM 949 C C . LYS A 1 129 ? 56.825 39.342 29.351 1.00 15.71 129 LYS A C 1
ATOM 950 O O . LYS A 1 129 ? 56.818 38.070 29.275 1.00 12.62 129 LYS A O 1
ATOM 956 N N . PRO A 1 130 ? 55.833 40.113 29.735 1.00 14.54 130 PRO A N 1
ATOM 957 C CA . PRO A 1 130 ? 54.558 39.566 30.157 1.00 15.10 130 PRO A CA 1
ATOM 958 C C . PRO A 1 130 ? 53.900 38.666 29.123 1.00 14.93 130 PRO A C 1
ATOM 959 O O . PRO A 1 130 ? 53.869 39.069 27.969 1.00 16.85 130 PRO A O 1
ATOM 963 N N . ILE A 1 131 ? 53.393 37.509 29.595 1.00 12.02 131 ILE A N 1
ATOM 964 C CA . ILE A 1 131 ? 52.690 36.604 28.652 1.00 13.03 131 ILE A CA 1
ATOM 965 C C . ILE A 1 131 ? 51.182 36.808 28.983 1.00 12.14 131 ILE A C 1
ATOM 966 O O . ILE A 1 131 ? 50.780 36.644 30.145 1.00 11.71 131 ILE A O 1
ATOM 971 N N . THR A 1 132 ? 50.398 37.186 27.991 1.00 8.98 132 THR A N 1
ATOM 972 C CA . THR A 1 132 ? 48.949 37.368 28.227 1.00 11.62 132 THR A CA 1
ATOM 973 C C . THR A 1 132 ? 48.175 36.051 28.235 1.00 14.64 132 THR A C 1
ATOM 974 O O . THR A 1 132 ? 48.181 35.256 27.281 1.00 16.98 132 THR A O 1
ATOM 978 N N . VAL A 1 133 ? 47.487 35.758 29.325 1.00 13.30 133 VAL A N 1
ATOM 979 C CA . VAL A 1 133 ? 46.658 34.542 29.496 1.00 12.52 133 VAL A CA 1
ATOM 980 C C . VAL A 1 133 ? 45.213 35.034 29.306 1.00 14.06 133 VAL A C 1
ATOM 981 O O . VAL A 1 133 ? 44.820 35.968 30.043 1.00 18.48 133 VAL A O 1
ATOM 985 N N . ASN A 1 134 ? 44.538 34.462 28.326 1.00 15.16 134 ASN A N 1
ATOM 986 C CA . ASN A 1 134 ? 43.156 34.840 28.041 1.00 18.61 134 ASN A CA 1
ATOM 987 C C . ASN A 1 134 ? 42.111 33.904 28.713 1.00 16.08 134 ASN A C 1
ATOM 988 O O . ASN A 1 134 ? 40.986 34.338 28.804 1.00 15.15 134 ASN A O 1
ATOM 993 N N . GLY A 1 135 ? 42.548 32.682 28.975 1.00 16.65 135 GLY A N 1
ATOM 994 C CA . GLY A 1 135 ? 41.593 31.698 29.568 1.00 14.89 135 GLY A CA 1
ATOM 995 C C . GLY A 1 135 ? 42.459 30.490 30.020 1.00 16.35 135 GLY A C 1
ATOM 996 O O . GLY A 1 135 ? 43.619 30.441 29.663 1.00 13.41 135 GLY A O 1
ATOM 997 N N . GLY A 1 136 ? 41.835 29.636 30.814 1.00 13.98 136 GLY A N 1
ATOM 998 C CA . GLY A 1 136 ? 42.471 28.452 31.350 1.00 13.61 136 GLY A CA 1
ATOM 999 C C . GLY A 1 136 ? 41.487 27.325 31.608 1.00 14.84 136 GLY A C 1
ATOM 1000 O O . GLY A 1 136 ? 41.176 26.455 30.784 1.00 17.36 136 GLY A O 1
ATOM 1001 N N . PHE A 1 137 ? 41.023 27.305 32.859 1.00 15.06 137 PHE A N 1
ATOM 1002 C CA . PHE A 1 137 ? 40.059 26.275 33.287 1.00 13.69 137 PHE A CA 1
ATOM 1003 C C . PHE A 1 137 ? 38.679 26.679 32.724 1.00 12.24 137 PHE A C 1
ATOM 1004 O O . PHE A 1 137 ? 38.334 27.902 32.682 1.00 12.15 137 PHE A O 1
ATOM 1012 N N . ARG A 1 138 ? 37.939 25.700 32.334 1.00 10.42 138 ARG A N 1
ATOM 1013 C CA . ARG A 1 138 ? 36.592 25.768 31.832 1.00 13.44 138 ARG A CA 1
ATOM 1014 C C . ARG A 1 138 ? 35.798 24.567 32.390 1.00 17.00 138 ARG A C 1
ATOM 1015 O O . ARG A 1 138 ? 36.148 23.378 32.189 1.00 17.53 138 ARG A O 1
ATOM 1023 N N . SER A 1 139 ? 34.718 24.930 33.116 1.00 18.81 139 SER A N 1
ATOM 1024 C CA . SER A 1 139 ? 33.818 23.871 33.641 1.00 19.12 139 SER A CA 1
ATOM 1025 C C . SER A 1 139 ? 33.055 23.358 32.390 1.00 19.04 139 SER A C 1
ATOM 1026 O O . SER A 1 139 ? 33.288 23.985 31.338 1.00 20.22 139 SER A O 1
ATOM 1029 N N . VAL A 1 140 ? 32.189 22.370 32.539 1.00 20.94 140 VAL A N 1
ATOM 1030 C CA . VAL A 1 140 ? 31.441 21.888 31.327 1.00 23.46 140 VAL A CA 1
ATOM 1031 C C . VAL A 1 140 ? 30.539 22.961 30.723 1.00 23.24 140 VAL A C 1
ATOM 1032 O O . VAL A 1 140 ? 30.359 23.031 29.492 1.00 25.71 140 VAL A O 1
ATOM 1036 N N . THR A 1 141 ? 29.962 23.791 31.562 1.00 25.84 141 THR A N 1
ATOM 1037 C CA . THR A 1 141 ? 29.074 24.899 31.118 1.00 25.23 141 THR A CA 1
ATOM 1038 C C . THR A 1 141 ? 29.822 25.927 30.259 1.00 25.05 141 THR A C 1
ATOM 1039 O O . THR A 1 141 ? 29.465 26.396 29.165 1.00 24.04 141 THR A O 1
ATOM 1043 N N . CYS A 1 142 ? 30.951 26.320 30.867 1.00 23.44 142 CYS A N 1
ATOM 1044 C CA . CYS A 1 142 ? 31.859 27.325 30.297 1.00 20.47 142 CYS A CA 1
ATOM 1045 C C . CYS A 1 142 ? 32.335 26.842 28.926 1.00 21.25 142 CYS A C 1
ATOM 1046 O O . CYS A 1 142 ? 32.390 27.642 27.972 1.00 22.19 142 CYS A O 1
ATOM 1049 N N . ASN A 1 143 ? 32.675 25.565 28.842 1.00 21.67 143 ASN A N 1
ATOM 1050 C CA . ASN A 1 143 ? 33.203 24.938 27.615 1.00 22.75 143 ASN A CA 1
ATOM 1051 C C . ASN A 1 143 ? 32.174 24.930 26.514 1.00 25.58 143 ASN A C 1
ATOM 1052 O O . ASN A 1 143 ? 32.533 25.167 25.332 1.00 28.13 143 ASN A O 1
ATOM 1057 N N . SER A 1 144 ? 30.942 24.680 26.840 1.00 28.86 144 SER A N 1
ATOM 1058 C CA . SER A 1 144 ? 29.812 24.635 25.894 1.00 30.48 144 SER A CA 1
ATOM 1059 C C . SER A 1 144 ? 29.494 26.097 25.492 1.00 33.84 144 SER A C 1
ATOM 1060 O O . SER A 1 144 ? 29.253 26.375 24.302 1.00 35.67 144 SER A O 1
ATOM 1063 N N . ASN A 1 145 ? 29.496 26.982 26.495 1.00 35.18 145 ASN A N 1
ATOM 1064 C CA . ASN A 1 145 ? 29.195 28.412 26.187 1.00 38.33 145 ASN A CA 1
ATOM 1065 C C . ASN A 1 145 ? 30.143 28.900 25.081 1.00 40.29 145 ASN A C 1
ATOM 1066 O O . ASN A 1 145 ? 29.750 29.795 24.287 1.00 40.80 145 ASN A O 1
ATOM 1071 N N . VAL A 1 146 ? 31.330 28.314 25.043 1.00 39.97 146 VAL A N 1
ATOM 1072 C CA . VAL A 1 146 ? 32.355 28.697 24.056 1.00 40.64 146 VAL A CA 1
ATOM 1073 C C . VAL A 1 146 ? 32.242 27.892 22.764 1.00 39.65 146 VAL A C 1
ATOM 1074 O O . VAL A 1 146 ? 32.734 28.329 21.723 1.00 40.77 146 VAL A O 1
ATOM 1078 N N . GLY A 1 147 ? 31.594 26.753 22.866 1.00 40.10 147 GLY A N 1
ATOM 1079 C CA . GLY A 1 147 ? 31.352 25.794 21.757 1.00 39.40 147 GLY A CA 1
ATOM 1080 C C . GLY A 1 147 ? 32.637 24.969 21.639 1.00 41.02 147 GLY A C 1
ATOM 1081 O O . GLY A 1 147 ? 33.027 24.586 20.538 1.00 42.63 147 GLY A O 1
ATOM 1082 N N . GLY A 1 148 ? 33.269 24.750 22.794 1.00 40.32 148 GLY A N 1
ATOM 1083 C CA . GLY A 1 148 ? 34.535 23.989 22.851 1.00 39.34 148 GLY A CA 1
ATOM 1084 C C . GLY A 1 148 ? 34.292 22.518 22.452 1.00 39.04 148 GLY A C 1
ATOM 1085 O O . GLY A 1 148 ? 33.125 22.115 22.247 1.00 41.68 148 GLY A O 1
ATOM 1086 N N . ALA A 1 149 ? 35.377 21.768 22.361 1.00 38.76 149 ALA A N 1
ATOM 1087 C CA . ALA A 1 149 ? 35.341 20.333 22.004 1.00 37.92 149 ALA A CA 1
ATOM 1088 C C . ALA A 1 149 ? 35.044 19.507 23.265 1.00 37.75 149 ALA A C 1
ATOM 1089 O O . ALA A 1 149 ? 35.466 19.820 24.394 1.00 35.64 149 ALA A O 1
ATOM 1091 N N . SER A 1 150 ? 34.311 18.430 23.060 1.00 37.09 150 SER A N 1
ATOM 1092 C CA . SER A 1 150 ? 33.884 17.480 24.086 1.00 38.42 150 SER A CA 1
ATOM 1093 C C . SER A 1 150 ? 35.051 16.928 24.895 1.00 37.33 150 SER A C 1
ATOM 1094 O O . SER A 1 150 ? 34.868 16.689 26.092 1.00 39.83 150 SER A O 1
ATOM 1097 N N . ASN A 1 151 ? 36.160 16.720 24.261 1.00 37.44 151 ASN A N 1
ATOM 1098 C CA . ASN A 1 151 ? 37.406 16.181 24.785 1.00 37.65 151 ASN A CA 1
ATOM 1099 C C . ASN A 1 151 ? 38.343 17.236 25.427 1.00 32.51 151 ASN A C 1
ATOM 1100 O O . ASN A 1 151 ? 39.283 16.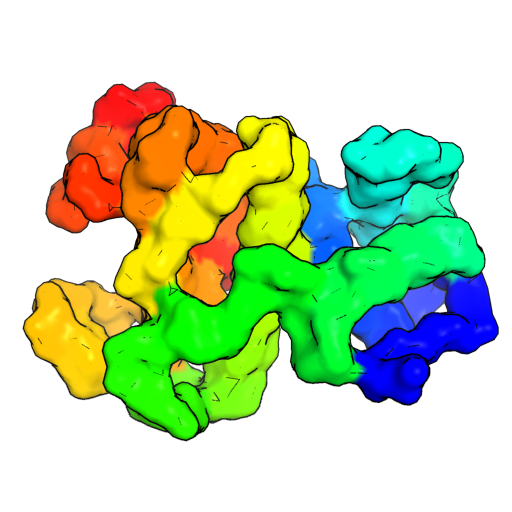879 26.137 1.00 33.43 151 ASN A O 1
ATOM 1105 N N . SER A 1 152 ? 38.139 18.498 25.131 1.00 30.46 152 SER A N 1
ATOM 1106 C CA . SER A 1 152 ? 38.911 19.642 25.590 1.00 24.39 152 SER A CA 1
ATOM 1107 C C . SER A 1 152 ? 39.658 19.449 26.893 1.00 22.07 152 SER A C 1
ATOM 1108 O O . SER A 1 152 ? 39.081 19.135 27.957 1.00 25.27 152 SER A O 1
ATOM 1111 N N . ARG A 1 153 ? 40.974 19.687 26.817 1.00 18.72 153 ARG A N 1
ATOM 1112 C CA . ARG A 1 153 ? 41.833 19.543 28.014 1.00 16.60 153 ARG A CA 1
ATOM 1113 C C . ARG A 1 153 ? 41.612 20.730 28.926 1.00 13.81 153 ARG A C 1
ATOM 1114 O O . ARG A 1 153 ? 42.102 20.704 30.073 1.00 17.27 153 ARG A O 1
ATOM 1122 N N . HIS A 1 154 ? 40.881 21.743 28.489 1.00 13.19 154 HIS A N 1
ATOM 1123 C CA . HIS A 1 154 ? 40.605 22.941 29.313 1.00 14.84 154 HIS A CA 1
ATOM 1124 C C . HIS A 1 154 ? 39.827 22.538 30.571 1.00 12.02 154 HIS A C 1
ATOM 1125 O O . HIS A 1 154 ? 39.988 23.160 31.619 1.00 16.84 154 HIS A O 1
ATOM 1132 N N . MET A 1 155 ? 38.954 21.569 30.404 1.00 13.76 155 MET A N 1
ATOM 1133 C CA . MET A 1 155 ? 38.075 21.042 31.475 1.00 14.73 155 MET A CA 1
ATOM 1134 C C . MET A 1 155 ? 38.817 20.174 32.451 1.00 14.86 155 MET A C 1
ATOM 1135 O O . MET A 1 155 ? 38.234 19.587 33.409 1.00 20.15 155 MET A O 1
ATOM 1140 N N . TYR A 1 156 ? 40.140 20.050 32.258 1.00 17.37 156 TYR A N 1
ATOM 1141 C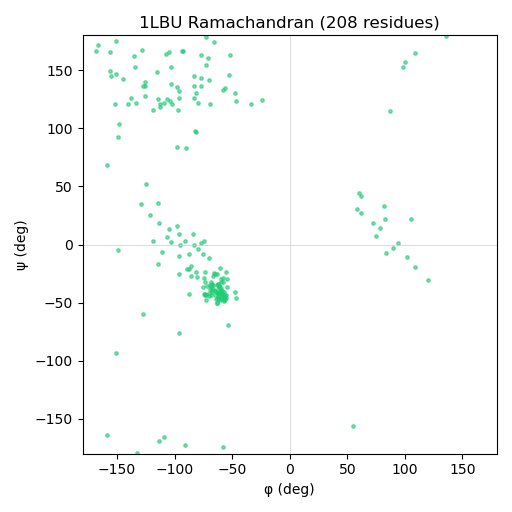 CA . TYR A 1 156 ? 41.020 19.244 33.124 1.00 14.22 156 TYR A CA 1
ATOM 1142 C C . TYR A 1 156 ? 42.002 20.139 33.849 1.00 14.58 156 TYR A C 1
ATOM 1143 O O . TYR A 1 156 ? 42.545 19.637 34.826 1.00 17.17 156 TYR A O 1
ATOM 1152 N N . GLY A 1 157 ? 42.125 21.365 33.333 1.00 13.37 157 GLY A N 1
ATOM 1153 C CA . GLY A 1 157 ? 43.056 22.315 34.036 1.00 15.71 157 GLY A CA 1
ATOM 1154 C C . GLY A 1 157 ? 44.437 22.251 33.375 1.00 12.27 157 GLY A C 1
ATOM 1155 O O . GLY A 1 157 ? 45.317 23.006 33.804 1.00 13.43 157 GLY A O 1
ATOM 1156 N N . HIS A 1 158 ? 44.558 21.441 32.337 1.00 11.00 158 HIS A N 1
ATOM 1157 C CA . HIS A 1 158 ? 45.842 21.301 31.623 1.00 11.05 158 HIS A CA 1
ATOM 1158 C C . HIS A 1 158 ? 46.154 22.389 30.609 1.00 10.65 158 HIS A C 1
ATOM 1159 O O . HIS A 1 158 ? 47.345 22.613 30.301 1.00 11.01 158 HIS A O 1
ATOM 1166 N N . ALA A 1 159 ? 45.121 23.061 30.096 1.00 12.85 159 ALA A N 1
ATOM 1167 C CA . ALA A 1 159 ? 45.391 24.100 29.036 1.00 8.99 159 ALA A CA 1
ATOM 1168 C C . ALA A 1 159 ? 45.245 25.536 29.431 1.00 9.78 159 ALA A C 1
ATOM 1169 O O . ALA A 1 159 ? 44.574 25.919 30.377 1.00 10.26 159 ALA A O 1
ATOM 1171 N N . ALA A 1 160 ? 45.809 26.430 28.603 1.00 10.40 160 ALA A N 1
ATOM 1172 C CA . ALA A 1 160 ? 45.735 27.892 28.728 1.00 9.79 160 ALA A CA 1
ATOM 1173 C C . ALA A 1 160 ? 45.677 28.452 27.289 1.00 9.00 160 ALA A C 1
ATOM 1174 O O . ALA A 1 160 ? 46.375 27.886 26.457 1.00 12.26 160 ALA A O 1
ATOM 1176 N N . ASP A 1 161 ? 44.902 29.482 27.121 1.00 11.53 161 ASP A N 1
ATOM 1177 C CA . ASP A 1 161 ? 44.817 30.158 25.777 1.00 12.05 161 ASP A CA 1
ATOM 1178 C C . ASP A 1 161 ? 45.609 31.489 25.966 1.00 12.25 161 ASP A C 1
ATOM 1179 O O . ASP A 1 161 ? 45.287 32.278 26.867 1.00 9.71 161 ASP A O 1
ATOM 1184 N N . LEU A 1 162 ? 46.585 31.698 25.112 1.00 12.74 162 LEU A N 1
ATOM 1185 C CA . LEU A 1 162 ? 47.480 32.837 25.161 1.00 11.73 162 LEU A CA 1
ATOM 1186 C C . LEU A 1 162 ? 47.182 33.930 24.128 1.00 11.22 162 LEU A C 1
ATOM 1187 O O . LEU A 1 162 ? 46.926 33.527 22.984 1.00 10.74 162 LEU A O 1
ATOM 1192 N N . GLY A 1 163 ? 47.275 35.187 24.618 1.00 12.23 163 GLY A N 1
ATOM 1193 C CA . GLY A 1 163 ? 47.009 36.305 23.584 1.00 12.21 163 GLY A CA 1
ATOM 1194 C C . GLY A 1 163 ? 48.377 36.673 23.041 1.00 11.17 163 GLY A C 1
ATOM 1195 O O . GLY A 1 163 ? 49.436 36.326 23.577 1.00 8.01 163 GLY A O 1
ATOM 1196 N N . ALA A 1 164 ? 48.411 37.449 21.901 1.00 14.84 164 ALA A N 1
ATOM 1197 C CA . ALA A 1 164 ? 49.679 37.817 21.271 1.00 13.29 164 ALA A CA 1
ATOM 1198 C C . ALA A 1 164 ? 50.752 38.513 22.080 1.00 12.94 164 ALA A C 1
ATOM 1199 O O . ALA A 1 164 ? 51.941 38.145 22.012 1.00 12.47 164 ALA A O 1
ATOM 1201 N N . GLY A 1 165 ? 50.408 39.521 22.859 1.00 16.80 165 GLY A N 1
ATOM 1202 C CA . GLY A 1 165 ? 51.346 40.326 23.691 1.00 15.82 165 GLY A CA 1
ATOM 1203 C C . GLY A 1 165 ? 52.412 40.848 22.745 1.00 18.50 165 GLY A C 1
ATOM 1204 O O . GLY A 1 165 ? 52.171 40.912 21.518 1.00 18.03 165 GLY A O 1
ATOM 1205 N N . SER A 1 166 ? 53.584 41.162 23.303 1.00 17.37 166 SER A N 1
ATOM 1206 C CA . SER A 1 166 ? 54.664 41.664 22.418 1.00 16.44 166 SER A CA 1
ATOM 1207 C C . SER A 1 166 ? 55.353 40.514 21.685 1.00 15.73 166 SER A C 1
ATOM 1208 O O . SER A 1 166 ? 56.238 40.808 20.887 1.00 16.47 166 SER A O 1
ATOM 1211 N N . GLN A 1 167 ? 55.032 39.242 21.928 1.00 13.37 167 GLN A N 1
ATOM 1212 C CA . GLN A 1 167 ? 55.721 38.125 21.248 1.00 10.41 167 GLN A CA 1
ATOM 1213 C C . GLN A 1 167 ? 55.108 37.731 19.911 1.00 10.76 167 GLN A C 1
ATOM 1214 O O . GLN A 1 167 ? 55.841 37.419 18.965 1.00 14.79 167 GLN A O 1
ATOM 1220 N N . GLY A 1 168 ? 53.789 37.683 19.915 1.00 11.26 168 GLY A N 1
ATOM 1221 C CA . GLY A 1 168 ? 53.041 37.250 18.699 1.00 10.71 168 GLY A CA 1
ATOM 1222 C C . GLY A 1 168 ? 52.669 35.778 18.881 1.00 10.71 168 GLY A C 1
ATOM 1223 O O . GLY A 1 168 ? 53.402 35.004 19.584 1.00 7.74 168 GLY A O 1
ATOM 1224 N N . PHE A 1 169 ? 51.591 35.362 18.258 1.00 10.35 169 PHE A N 1
ATOM 1225 C CA . PHE A 1 169 ? 51.070 33.979 18.365 1.00 11.32 169 PHE A CA 1
ATOM 1226 C C . PHE A 1 169 ? 52.055 32.886 17.966 1.00 11.67 169 PHE A C 1
ATOM 1227 O O . PHE A 1 169 ? 52.137 31.798 18.615 1.00 11.21 169 PHE A O 1
ATOM 1235 N N . CYS A 1 170 ? 52.747 33.144 16.860 1.00 10.41 170 CYS A N 1
ATOM 1236 C CA . CYS A 1 170 ? 53.668 32.125 16.332 1.00 8.92 170 CYS A CA 1
ATOM 1237 C C . CYS A 1 170 ? 54.891 31.931 17.221 1.00 10.21 170 CYS A C 1
ATOM 1238 O O . CYS A 1 170 ? 55.314 30.763 17.362 1.00 11.10 170 CYS A O 1
ATOM 1241 N N . ALA A 1 171 ? 55.438 33.055 17.707 1.00 8.41 171 ALA A N 1
ATOM 1242 C CA . ALA A 1 171 ? 56.596 32.941 18.589 1.00 8.26 171 ALA A CA 1
ATOM 1243 C C . ALA A 1 171 ? 56.232 32.110 19.827 1.00 11.04 171 ALA A C 1
ATOM 1244 O O . ALA A 1 171 ? 57.053 31.311 20.351 1.00 9.44 171 ALA A O 1
ATOM 1246 N N . LEU A 1 172 ? 54.986 32.330 20.291 1.00 11.15 172 LEU A N 1
ATOM 1247 C CA . LEU A 1 172 ? 54.532 31.579 21.487 1.00 9.25 172 LEU A CA 1
ATOM 1248 C C . LEU A 1 172 ? 54.369 30.093 21.153 1.00 8.90 172 LEU A C 1
ATOM 1249 O O . LEU A 1 172 ? 54.762 29.218 21.951 1.00 12.08 172 LEU A O 1
ATOM 1254 N N . ALA A 1 173 ? 53.785 29.785 20.017 1.00 6.42 173 ALA A N 1
ATOM 1255 C CA . ALA A 1 173 ? 53.549 28.344 19.668 1.00 6.35 173 ALA A CA 1
ATOM 1256 C C . ALA A 1 173 ? 54.860 27.648 19.432 1.00 7.37 173 ALA A C 1
ATOM 1257 O O . ALA A 1 173 ? 54.993 26.440 19.732 1.00 9.93 173 ALA A O 1
ATOM 1259 N N . GLN A 1 174 ? 55.844 28.374 18.870 1.00 7.15 174 GLN A N 1
ATOM 1260 C CA . GLN A 1 174 ? 57.152 27.761 18.596 1.00 5.07 174 GLN A CA 1
ATOM 1261 C C . GLN A 1 174 ? 57.915 27.474 19.922 1.00 7.78 174 GLN A C 1
ATOM 1262 O O . GLN A 1 174 ? 58.569 26.406 20.032 1.00 8.70 174 GLN A O 1
ATOM 1268 N N . ALA A 1 175 ? 57.887 28.433 20.811 1.00 6.98 175 ALA A N 1
ATOM 1269 C CA . ALA A 1 175 ? 58.659 28.205 22.088 1.00 6.49 175 ALA A CA 1
ATOM 1270 C C . ALA A 1 175 ? 57.985 27.111 22.904 1.00 8.42 175 ALA A C 1
ATOM 1271 O O . ALA A 1 175 ? 58.672 26.361 23.626 1.00 6.97 175 ALA A O 1
ATOM 1273 N N . ALA A 1 176 ? 56.666 26.992 22.828 1.00 6.74 176 ALA A N 1
ATOM 1274 C CA . ALA A 1 176 ? 55.914 26.013 23.657 1.00 9.22 176 ALA A CA 1
ATOM 1275 C C . ALA A 1 176 ? 56.368 24.572 23.520 1.00 9.43 176 ALA A C 1
ATOM 1276 O O . ALA A 1 176 ? 56.173 23.662 24.397 1.00 10.86 176 ALA A O 1
ATOM 1278 N N . ARG A 1 177 ? 56.987 24.302 22.395 1.00 8.60 177 ARG A N 1
ATOM 1279 C CA . ARG A 1 177 ? 57.575 23.016 21.958 1.00 4.67 177 ARG A CA 1
ATOM 1280 C C . ARG A 1 177 ? 58.708 22.604 22.893 1.00 7.73 177 ARG A C 1
ATOM 1281 O O . ARG A 1 177 ? 58.970 21.371 23.072 1.00 7.37 177 ARG A O 1
ATOM 1289 N N . ASN A 1 178 ? 59.330 23.617 23.550 1.00 5.47 178 ASN A N 1
ATOM 1290 C CA . ASN A 1 178 ? 60.414 23.354 24.504 1.00 8.31 178 ASN A CA 1
ATOM 1291 C C . ASN A 1 178 ? 60.028 23.270 25.963 1.00 6.63 178 ASN A C 1
ATOM 1292 O O . ASN A 1 178 ? 60.917 23.011 26.806 1.00 7.74 178 ASN A O 1
ATOM 1297 N N . HIS A 1 179 ? 58.756 23.452 26.289 1.00 7.57 179 HIS A N 1
ATOM 1298 C CA . HIS A 1 179 ? 58.321 23.497 27.634 1.00 8.51 179 HIS A CA 1
ATOM 1299 C C . HIS A 1 179 ? 57.301 22.563 28.200 1.00 9.10 179 HIS A C 1
ATOM 1300 O O . HIS A 1 179 ? 56.674 22.927 29.230 1.00 8.54 179 HIS A O 1
ATOM 1307 N N . GLY A 1 180 ? 57.180 21.386 27.589 1.00 10.11 180 GLY A N 1
ATOM 1308 C CA . GLY A 1 180 ? 56.259 20.342 28.117 1.00 8.26 180 GLY A CA 1
ATOM 1309 C C . GLY A 1 180 ? 54.814 20.442 27.756 1.00 7.94 180 GLY A C 1
ATOM 1310 O O . GLY A 1 180 ? 53.942 19.846 28.432 1.00 9.90 180 GLY A O 1
ATOM 1311 N N . PHE A 1 181 ? 54.534 21.162 26.662 1.00 11.27 181 PHE A N 1
ATOM 1312 C CA . PHE A 1 181 ? 53.126 21.291 26.187 1.00 7.82 181 PHE A CA 1
ATOM 1313 C C . PHE A 1 181 ? 53.027 20.223 25.108 1.00 6.37 181 PHE A C 1
ATOM 1314 O O . PHE A 1 181 ? 53.724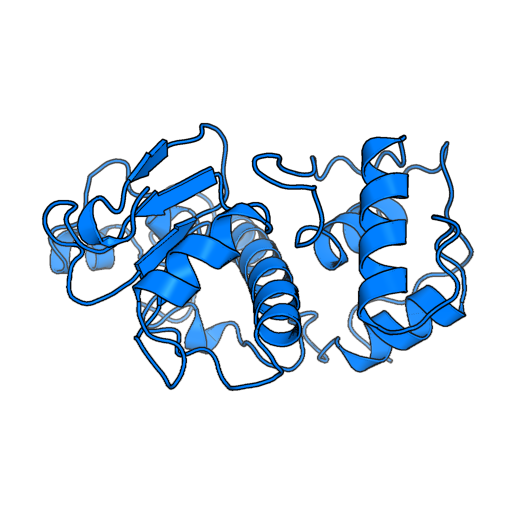 20.323 24.082 1.00 10.17 181 PHE A O 1
ATOM 1322 N N . THR A 1 182 ? 52.203 19.209 25.305 1.00 8.20 182 THR A N 1
ATOM 1323 C CA . THR A 1 182 ? 52.043 18.091 24.352 1.00 8.06 182 THR A CA 1
ATOM 1324 C C . THR A 1 182 ? 50.999 18.430 23.303 1.00 10.45 182 THR A C 1
ATOM 1325 O O . THR A 1 182 ? 50.942 17.858 22.221 1.00 9.47 182 THR A O 1
ATOM 1329 N N . GLU A 1 183 ? 50.139 19.399 23.645 1.00 8.68 183 GLU A N 1
ATOM 1330 C CA . GLU A 1 183 ? 49.102 19.861 22.741 1.00 6.09 183 GLU A CA 1
ATOM 1331 C C . GLU A 1 183 ? 49.308 21.346 22.430 1.00 9.57 183 GLU A C 1
ATOM 1332 O O . GLU A 1 183 ? 49.200 22.146 23.395 1.00 8.28 183 GLU A O 1
ATOM 1338 N N . ILE A 1 184 ? 49.580 21.663 21.172 1.00 8.22 184 ILE A N 1
ATOM 1339 C CA . ILE A 1 184 ? 49.770 23.139 20.864 1.00 6.12 184 ILE A CA 1
ATOM 1340 C C . ILE A 1 184 ? 48.951 23.443 19.592 1.00 8.71 184 ILE A C 1
ATOM 1341 O O . ILE A 1 184 ? 49.285 22.773 18.596 1.00 8.37 184 ILE A O 1
ATOM 1346 N N . LEU A 1 185 ? 48.015 24.372 19.706 1.00 8.53 185 LEU A N 1
ATOM 1347 C CA . LEU A 1 185 ? 47.220 24.670 18.471 1.00 8.21 185 LEU A CA 1
ATOM 1348 C C . LEU A 1 185 ? 47.327 26.181 18.228 1.00 8.89 185 LEU A C 1
ATOM 1349 O O . LEU A 1 185 ? 47.189 26.947 19.208 1.00 13.84 185 LEU A O 1
ATOM 1354 N N . GLY A 1 186 ? 47.533 26.604 17.016 1.00 8.55 186 GLY A N 1
ATOM 1355 C CA . GLY A 1 186 ? 47.671 28.041 16.742 1.00 4.82 186 GLY A CA 1
ATOM 1356 C C . GLY A 1 186 ? 47.367 28.308 15.253 1.00 8.14 186 GLY A C 1
ATOM 1357 O O . GLY A 1 186 ? 46.851 27.469 14.547 1.00 8.06 186 GLY A O 1
ATOM 1358 N N . PRO A 1 187 ? 47.805 29.511 14.854 1.00 11.33 187 PRO A N 1
ATOM 1359 C CA . PRO A 1 187 ? 47.596 29.974 13.487 1.00 11.64 187 PRO A CA 1
ATOM 1360 C C . PRO A 1 187 ? 47.626 28.944 12.370 1.00 13.77 187 PRO A C 1
ATOM 1361 O O . PRO A 1 187 ? 48.647 28.298 12.073 1.00 14.04 187 PRO A O 1
ATOM 1365 N N . GLY A 1 188 ? 46.502 28.891 11.667 1.00 14.25 188 GLY A N 1
ATOM 1366 C CA . GLY A 1 188 ? 46.341 28.021 10.482 1.00 15.10 188 GLY A CA 1
ATOM 1367 C C . GLY A 1 188 ? 45.556 26.773 10.823 1.00 16.65 188 GLY A C 1
ATOM 1368 O O . GLY A 1 188 ? 45.154 26.047 9.889 1.00 18.35 188 GLY A O 1
ATOM 1369 N N . TYR A 1 189 ? 45.376 26.593 12.142 1.00 16.71 189 TYR A N 1
ATOM 1370 C CA . TYR A 1 189 ? 44.559 25.406 12.598 1.00 17.74 189 TYR A CA 1
ATOM 1371 C C . TYR A 1 189 ? 43.174 25.997 12.852 1.00 19.95 189 TYR A C 1
ATOM 1372 O O . TYR A 1 189 ? 43.020 27.096 13.433 1.00 22.11 189 TYR A O 1
ATOM 1381 N N . PRO A 1 190 ? 42.134 25.297 12.381 1.00 22.43 190 PRO A N 1
ATOM 1382 C CA . PRO A 1 190 ? 40.765 25.768 12.510 1.00 23.20 190 PRO A CA 1
ATOM 1383 C C . PRO A 1 190 ? 40.363 26.271 13.867 1.00 22.60 190 PRO A C 1
ATOM 1384 O O . PRO A 1 190 ? 40.463 25.580 14.892 1.00 23.85 190 PRO A O 1
ATOM 1388 N N . GLY A 1 191 ? 39.898 27.524 13.870 1.00 22.31 191 GLY A N 1
ATOM 1389 C CA . GLY A 1 191 ? 39.427 28.229 15.048 1.00 24.23 191 GLY A CA 1
ATOM 1390 C C . GLY A 1 191 ? 40.536 28.642 15.998 1.00 22.78 191 GLY A C 1
ATOM 1391 O O . GLY A 1 191 ? 40.258 28.974 17.164 1.00 27.58 191 GLY A O 1
ATOM 1392 N N . HIS A 1 192 ? 41.757 28.666 15.515 1.00 21.73 192 HIS A N 1
ATOM 1393 C CA . HIS A 1 192 ? 42.920 29.020 16.336 1.00 20.07 192 HIS A CA 1
ATOM 1394 C C . HIS A 1 192 ? 43.793 30.077 15.739 1.00 20.84 192 HIS A C 1
ATOM 1395 O O . HIS A 1 192 ? 45.028 30.053 15.941 1.00 22.59 192 HIS A O 1
ATOM 1402 N N . ASN A 1 193 ? 43.200 31.052 15.037 1.00 22.03 193 ASN A N 1
ATOM 1403 C CA . ASN A 1 193 ? 44.093 32.125 14.490 1.00 21.80 193 ASN A CA 1
ATOM 1404 C C . ASN A 1 193 ? 44.246 33.319 15.500 1.00 19.87 193 ASN A C 1
ATOM 1405 O O . ASN A 1 193 ? 45.145 34.144 15.234 1.00 21.32 193 ASN A O 1
ATOM 1410 N N A ASP A 1 194 ? 43.270 33.393 16.382 0.73 14.14 194 ASP A N 1
ATOM 1411 N N B ASP A 1 194 ? 43.269 33.393 16.381 0.46 27.78 194 ASP A N 1
ATOM 1412 C CA A ASP A 1 194 ? 43.264 34.585 17.312 0.72 12.48 194 ASP A CA 1
ATOM 1413 C CA B ASP A 1 194 ? 43.263 34.586 17.312 0.43 27.47 194 ASP A CA 1
ATOM 1414 C C A ASP A 1 194 ? 43.765 34.158 18.760 0.58 11.24 194 ASP A C 1
ATOM 1415 C C B ASP A 1 194 ? 43.764 34.159 18.760 0.44 27.45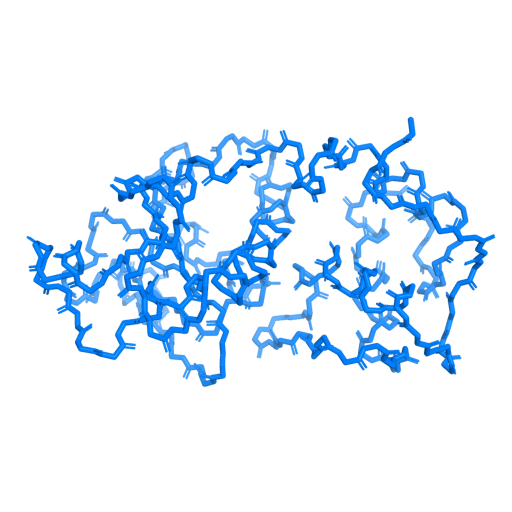 194 ASP A C 1
ATOM 1416 O O A ASP A 1 194 ? 43.377 34.416 19.983 0.51 13.30 194 ASP A O 1
ATOM 1417 O O B ASP A 1 194 ? 43.376 34.417 19.983 0.62 26.56 194 ASP A O 1
ATOM 1426 N N . HIS A 1 195 ? 44.714 33.244 18.820 1.00 12.99 195 HIS A N 1
ATOM 1427 C CA . HIS A 1 195 ? 45.206 32.852 20.177 1.00 12.29 195 HIS A CA 1
ATOM 1428 C C . HIS A 1 195 ? 46.036 31.599 19.941 1.00 11.30 195 HIS A C 1
ATOM 1429 O O . HIS A 1 195 ? 45.853 30.958 18.927 1.00 8.99 195 HIS A O 1
ATOM 1436 N N . THR A 1 196 ? 46.877 31.404 20.929 1.00 10.91 196 THR A N 1
ATOM 1437 C CA . THR A 1 196 ? 47.736 30.177 20.819 1.00 9.19 196 THR A CA 1
ATOM 1438 C C . THR A 1 196 ? 47.264 29.302 22.000 1.00 12.21 196 THR A C 1
ATOM 1439 O O . THR A 1 196 ? 47.299 29.864 23.125 1.00 10.05 196 THR A O 1
ATOM 1443 N N . HIS A 1 197 ? 46.868 28.079 21.715 1.00 9.22 197 HIS A N 1
ATOM 1444 C CA . HIS A 1 197 ? 46.403 27.115 22.733 1.00 9.30 197 HIS A CA 1
ATOM 1445 C C . HIS A 1 197 ? 47.597 26.221 23.113 1.00 11.06 197 HIS A C 1
ATOM 1446 O O . HIS A 1 197 ? 48.215 25.570 22.243 1.00 10.63 197 HIS A O 1
ATOM 1453 N N . VAL A 1 198 ? 47.880 26.162 24.439 1.00 9.07 198 VAL A N 1
ATOM 1454 C CA . VAL A 1 198 ? 48.966 25.253 24.914 1.00 7.53 198 VAL A CA 1
ATOM 1455 C C . VAL A 1 198 ? 48.339 24.348 26.001 1.00 10.67 198 VAL A C 1
ATOM 1456 O O . VAL A 1 198 ? 47.548 24.870 26.844 1.00 11.15 198 VAL A O 1
ATOM 1460 N N . ALA A 1 199 ? 48.696 23.041 26.004 1.0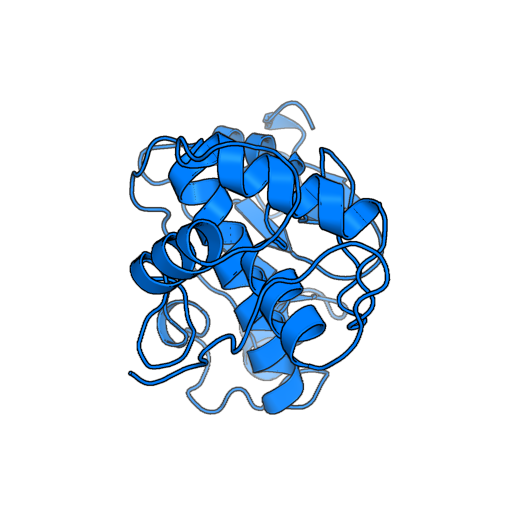0 7.97 199 ALA A N 1
ATOM 1461 C CA . ALA A 1 199 ? 48.143 22.170 27.049 1.00 7.64 199 ALA A CA 1
ATOM 1462 C C . ALA A 1 199 ? 49.108 21.028 27.353 1.00 8.15 199 ALA A C 1
ATOM 1463 O O . ALA A 1 199 ? 49.820 20.551 26.460 1.00 10.90 199 ALA A O 1
ATOM 1465 N N . GLY A 1 200 ? 49.070 20.665 28.618 1.00 9.65 200 GLY A N 1
ATOM 1466 C CA . GLY A 1 200 ? 49.876 19.493 29.139 1.00 10.77 200 GLY A CA 1
ATOM 1467 C C . GLY A 1 200 ? 48.938 18.255 28.998 1.00 10.45 200 GLY A C 1
ATOM 1468 O O . GLY A 1 200 ? 47.845 18.410 28.451 1.00 9.51 200 GLY A O 1
ATOM 1469 N N . GLY A 1 201 ? 49.360 17.108 29.526 1.00 11.22 201 GLY A N 1
ATOM 1470 C CA . GLY A 1 201 ? 48.522 15.885 29.465 1.00 14.00 201 GLY A CA 1
ATOM 1471 C C . GLY A 1 201 ? 49.127 14.901 28.497 1.00 15.68 201 GLY A C 1
ATOM 1472 O O . GLY A 1 201 ? 49.966 15.254 27.680 1.00 18.33 201 GLY A O 1
ATOM 1473 N N . ASP A 1 202 ? 48.679 13.629 28.550 1.00 18.32 202 ASP A N 1
ATOM 1474 C CA . ASP A 1 202 ? 49.202 12.570 27.642 1.00 17.01 202 ASP A CA 1
ATOM 1475 C C . ASP A 1 202 ? 48.792 12.728 26.194 1.00 15.27 202 ASP A C 1
ATOM 1476 O O . ASP A 1 202 ? 47.659 13.096 25.890 1.00 18.70 202 ASP A O 1
ATOM 1481 N N . GLY A 1 203 ? 49.672 12.436 25.267 1.00 16.29 203 GLY A N 1
ATOM 1482 C CA . GLY A 1 203 ? 49.443 12.480 23.839 1.00 13.23 203 GLY A CA 1
ATOM 1483 C C . GLY A 1 203 ? 49.685 13.822 23.178 1.00 13.33 203 GLY A C 1
ATOM 1484 O O . GLY A 1 203 ? 48.987 14.870 23.357 1.00 10.90 203 GLY A O 1
ATOM 1485 N N . ARG A 1 204 ? 50.693 13.747 22.346 1.00 9.00 204 ARG A N 1
ATOM 1486 C CA . ARG A 1 204 ? 51.231 14.880 21.571 1.00 14.08 204 ARG A CA 1
ATOM 1487 C C . ARG A 1 204 ? 50.452 15.115 20.306 1.00 17.34 204 ARG A C 1
ATOM 1488 O O . ARG A 1 204 ? 50.245 14.190 19.466 1.00 16.92 204 ARG A O 1
ATOM 1496 N N . PHE A 1 205 ? 49.994 16.372 20.158 1.00 12.84 205 PHE A N 1
ATOM 1497 C CA . PHE A 1 205 ? 49.249 16.828 18.980 1.00 11.14 205 PHE A CA 1
ATOM 1498 C C . PHE A 1 205 ? 49.643 18.345 18.813 1.00 9.16 205 PHE A C 1
ATOM 1499 O O . PHE A 1 205 ? 49.122 19.199 19.576 1.00 10.96 205 PHE A O 1
ATOM 1507 N N . TRP A 1 206 ? 50.493 18.539 17.848 1.00 9.06 206 TRP A N 1
ATOM 1508 C CA . TRP A 1 206 ? 50.987 19.911 17.529 1.00 6.30 206 TRP A CA 1
ATOM 1509 C C . TRP A 1 206 ? 50.512 20.417 16.165 1.00 8.43 206 TRP A C 1
ATOM 1510 O O . TRP A 1 206 ? 50.938 19.732 15.246 1.00 8.07 206 TRP A O 1
ATOM 1521 N N . SER A 1 207 ? 49.731 21.540 16.131 1.00 6.55 207 SER A N 1
ATOM 1522 C CA . SER A 1 207 ? 49.383 22.011 14.774 1.00 7.94 207 SER A CA 1
ATOM 1523 C C . SER A 1 207 ? 49.173 23.523 14.801 1.00 7.76 207 SER A C 1
ATOM 1524 O O . SER A 1 207 ? 48.303 24.069 15.496 1.00 9.96 207 SER A O 1
ATOM 1527 N N . ALA A 1 208 ? 49.959 24.228 14.007 1.00 10.69 208 ALA A N 1
ATOM 1528 C CA . ALA A 1 208 ? 49.917 25.694 13.802 1.00 9.75 208 ALA A CA 1
ATOM 1529 C C . ALA A 1 208 ? 50.623 25.937 12.434 1.00 10.27 208 ALA A C 1
ATOM 1530 O O . ALA A 1 208 ? 51.723 26.495 12.366 1.00 9.41 208 ALA A O 1
ATOM 1532 N N . PRO A 1 209 ? 49.943 25.471 11.397 1.00 11.76 209 PRO A N 1
ATOM 1533 C CA . PRO A 1 209 ? 50.465 25.535 10.026 1.00 11.30 209 PRO A CA 1
ATOM 1534 C C . PRO A 1 209 ? 51.009 26.872 9.634 1.00 13.67 209 PRO A C 1
ATOM 1535 O O . PRO A 1 209 ? 52.058 26.887 8.962 1.00 17.89 209 PRO A O 1
ATOM 1539 N N . SER A 1 210 ? 50.354 27.976 10.022 1.00 14.60 210 SER A N 1
ATOM 1540 C CA . SER A 1 210 ? 50.868 29.322 9.650 1.00 14.39 210 SER A CA 1
ATOM 1541 C C . SER A 1 210 ? 52.143 29.690 10.368 1.00 15.75 210 SER A C 1
ATOM 1542 O O . SER A 1 210 ? 52.780 30.715 9.988 1.00 16.91 210 SER A O 1
ATOM 1545 N N . CYS A 1 211 ? 52.474 28.891 11.386 1.00 14.58 211 CYS A N 1
ATOM 1546 C CA . CYS A 1 211 ? 53.675 29.149 12.172 1.00 10.84 211 CYS A CA 1
ATOM 1547 C C . CYS A 1 211 ? 54.803 28.174 11.880 1.00 13.70 211 CYS A C 1
ATOM 1548 O O . CYS A 1 211 ? 55.838 28.180 12.567 1.00 12.40 211 CYS A O 1
ATOM 1551 N N . GLY A 1 212 ? 54.591 27.329 10.880 1.00 12.76 212 GLY A N 1
ATOM 1552 C CA . GLY A 1 212 ? 55.559 26.326 10.459 1.00 13.39 212 GLY A CA 1
ATOM 1553 C C . GLY A 1 212 ? 55.438 24.964 11.158 1.00 17.02 212 GLY A C 1
ATOM 1554 O O . GLY A 1 212 ? 56.241 24.080 10.797 1.00 18.12 212 GLY A O 1
ATOM 1555 N N . ILE A 1 213 ? 54.520 24.844 12.104 1.00 17.90 213 ILE A N 1
ATOM 1556 C CA . ILE A 1 213 ? 54.301 23.577 12.860 1.00 17.64 213 ILE A CA 1
ATOM 1557 C C . ILE A 1 213 ? 53.256 22.667 12.256 1.00 16.40 213 ILE A C 1
ATOM 1558 O O . ILE A 1 213 ? 53.585 21.454 11.944 1.00 14.05 213 ILE A O 1
#

Secondary structure (DSSP, 8-state):
--S----S-B-BTBBSHHHHHHHHHTTT-S-TT-----SSB--HHHHHHHHHHHHHTTS--SS-B-HHHHHHHHHHB-TTSSBTT--TTTT-SS-SS--SSSS-HHHHHHHHHHHHHHHHHHHHHTTS----EEE----HHHHHHHT--TT-GGGGT-EEEE--TTT-HHHHHHHGGGTT-SEEE-TTSTT-SSSEEEE-SSS-EEE-GGGT-

InterPro domains:
  IPR002477 Peptidoglycan binding-like [PF01471] (57-114)
  IPR009045 Peptidase M74/Hedgehog-like, zinc-binding domain superfamily [G3DSA:3.30.1380.10] (127-255)
  IPR009045 Peptidase M74/Hedgehog-like, zinc-binding domain superfamily [SSF55166] (126-253)
  IPR013230 Peptidase M15A, C-terminal [PF08291] (127-241)
  IPR036365 PGBD-like superfamily [SSF47090] (45-118)
  IPR036366 PGBD superfamily [G3DSA:1.10.101.10] (43-126)

Sequence (213 aa):
DGCYTWSGTLSEGSSGEAVRQLQIRVAGYPGTGAQLAIDGQFGPATKAAVQRFQSAYGLAADGIAGPATFNKIYQLQDDDCTPVNFTYAELNRCNSDWSGGKVSAATARANALVTMWKLQAMRHAMGDKPITVNGGFRSVTCNSNVGGASNSRHMYGHAADLGAGSQGFCALAQAARNHGFTEILGPGYPGHNDDHTHVAGGDGRFWSAPSCGI

CATH classification: 1.10.101.10 (+1 more: 3.30.1380.10)

Organism: Streptomyces albus G (NCBI:txid1962)

Foldseek 3Di:
DADDDQDFKDAAPFFDPSQLLVCLLLQQAQFFQDGDDSHRHHHPSQLNSLLRQCVLVVHHRPSMCGDVSVVVSVVQADRNRFGPQDDPCQAAVADDQCEQFPDDSVQLVVLLRSQRSSVVSLCSVQPVFHWRWDYAAAHNVRCVVVPHDPPDCSSRNFKTWTAQHVNGQLSSLVSLSRTQFQEWEAAPHPPHDGTIMTGHDDHHDRDHVVNVD

Nearest PDB structures (foldseek):
  1lbu-assembly1_A  TM=1.005E+00  e=9.870E-48  Streptomyces albus G
  6tci-assembly1_A  TM=8.798E-01  e=5.101E-04  Bacillus cereus ATCC 14579
  4xxt-assembly1_A  TM=8.272E-01  e=3.275E-04  Clostridium acetobutylicum ATCC 824
  4g54-assembly1_A  TM=8.822E-01  e=9.996E-03  Vibrio vulnificus
  4c2e-assembly1_B  TM=8.186E-01  e=7.284E-03  Bacillus subtilis subsp. subtilis str. 168

B-factor: mean 16.49, std 9.62, range [2.0, 56.37]

Solvent-accessible surface area: 9160 Å² total; per-residue (Å²): 153,68,31,60,95,15,124,43,81,18,44,87,75,31,72,37,90,26,0,96,23,0,1,8,6,0,2,0,20,16,17,99,23,47,68,18,64,61,86,7,114,5,25,108,66,3,61,30,0,0,59,93,4,2,72,40,44,72,45,86,48,74,0,77,0,11,100,65,6,10,85,45,0,72,119,15,26,42,118,67,31,0,0,65,64,2,67,41,64,38,3,11,165,37,50,112,83,9,55,39,19,101,48,75,36,76,61,0,88,50,28,1,18,22,3,0,6,8,0,7,4,0,35,50,72,37,47,80,68,94,8,63,15,76,14,1,3,39,8,59,93,32,7,75,130,97,65,29,67,94,124,15,42,4,3,70,3,44,1,0,17,0,10,35,47,90,25,25,53,41,35,0,0,72,18,0,79,62,12,2,4,17,24,0,16,0,15,36,65,108,73,31,91,121,35,0,10,0,0,2,14,136,48,147,92,58,20,0,74,85,11,74,53

Radius of gyration: 16.71 Å; Cα contacts (8 Å, |Δi|>4): 460; chains: 1; bounding box: 47×34×45 Å